Protein AF-A0ABD2XN35-F1 (afdb_monomer_lite)

pLDDT: mean 72.87, std 13.46, range [35.28, 94.44]

Secondary structure (DSSP, 8-state):
-HHHHHHHHHHHHHHHT-SSS-S-TT----HHHHHHHHHHHHHHHHHHHHHHHHHHHHTT-S---SS-HHHHHHHHHHHHHHHHHHHHHHHHHHHHHHHHHHHTSS-S-HHHHHHHHHHHHHHHHHHHHHHHHHHHHHHHHHHHHHHHHHHHHHHHHHHHHHHHHHHHHHHHHHHH-HHHHHHHHHHHHHHHHHHHHHHHHHHHHHHHHHHHHH-HHHHHHHHHHHTT--HHHHHHHHHHHHHHTT-

Radius of gyration: 36.96 Å; chains: 1; bounding box: 91×57×98 Å

Organism: NCBI:txid54128

Structure (mmCIF, N/CA/C/O backbone):
data_AF-A0ABD2XN35-F1
#
_entry.id   AF-A0ABD2XN35-F1
#
loop_
_atom_site.group_PDB
_atom_site.id
_atom_site.type_symbol
_atom_site.label_atom_id
_atom_site.label_alt_id
_atom_site.label_comp_id
_atom_site.label_asym_id
_atom_site.label_entity_id
_atom_site.label_seq_id
_atom_site.pdbx_PDB_ins_code
_atom_site.Cartn_x
_atom_site.Cartn_y
_atom_site.Cartn_z
_atom_site.occupancy
_atom_site.B_iso_or_equiv
_atom_site.auth_seq_id
_atom_site.auth_comp_id
_atom_site.auth_asym_id
_atom_site.auth_atom_id
_atom_site.pdbx_PDB_model_num
ATOM 1 N N . MET A 1 1 ? 52.994 37.579 22.832 1.00 50.88 1 MET A N 1
ATOM 2 C CA . MET A 1 1 ? 52.457 36.219 23.012 1.00 50.88 1 MET A CA 1
ATOM 3 C C . MET A 1 1 ? 51.085 36.104 22.361 1.00 50.88 1 MET A C 1
ATOM 5 O O . MET A 1 1 ? 50.987 35.367 21.397 1.00 50.88 1 MET A O 1
ATOM 9 N N . ASP A 1 2 ? 50.111 36.951 22.704 1.00 56.78 2 ASP A N 1
ATOM 10 C CA . ASP A 1 2 ? 48.733 36.882 22.159 1.00 56.78 2 ASP A CA 1
ATOM 11 C C . ASP A 1 2 ? 48.579 36.917 20.631 1.00 56.78 2 ASP A C 1
ATOM 13 O O . ASP A 1 2 ? 47.707 36.257 20.074 1.00 56.78 2 ASP A O 1
ATOM 17 N N . LYS A 1 3 ? 49.427 37.668 19.916 1.00 63.22 3 LYS A N 1
ATOM 18 C CA . LYS A 1 3 ? 49.373 37.710 18.442 1.00 63.22 3 LYS A CA 1
ATOM 19 C C . LYS A 1 3 ? 49.894 36.432 17.787 1.00 63.22 3 LYS A C 1
ATOM 21 O O . LYS A 1 3 ? 49.499 36.135 16.665 1.00 63.22 3 LYS A O 1
ATOM 26 N N . LEU A 1 4 ? 50.790 35.715 18.466 1.00 59.41 4 LEU A N 1
ATOM 27 C CA . LEU A 1 4 ? 51.358 34.466 17.970 1.00 59.41 4 LEU A CA 1
ATOM 28 C C . LEU A 1 4 ? 50.384 33.315 18.219 1.00 59.41 4 LEU A C 1
ATOM 30 O O . LEU A 1 4 ? 50.141 32.548 17.297 1.00 59.41 4 LEU A O 1
ATOM 34 N N . ASP A 1 5 ? 49.746 33.283 19.392 1.00 67.38 5 ASP A N 1
ATOM 35 C CA . ASP A 1 5 ? 48.680 32.320 19.682 1.00 67.38 5 ASP A CA 1
ATOM 36 C C . ASP A 1 5 ? 47.493 32.505 18.741 1.00 67.38 5 ASP A C 1
ATOM 38 O O . ASP A 1 5 ? 47.073 31.540 18.121 1.00 67.38 5 ASP A O 1
ATOM 42 N N . GLN A 1 6 ? 47.023 33.736 18.506 1.00 70.62 6 GLN A N 1
ATOM 43 C CA . GLN A 1 6 ? 45.946 33.970 17.532 1.00 70.62 6 GLN A CA 1
ATOM 44 C C . GLN A 1 6 ? 46.331 33.616 16.091 1.00 70.62 6 GLN A C 1
ATOM 46 O O . GLN A 1 6 ? 45.460 33.263 15.294 1.00 70.62 6 GLN A O 1
ATOM 51 N N . ALA A 1 7 ? 47.609 33.742 15.725 1.00 70.69 7 ALA A N 1
ATOM 52 C CA . ALA A 1 7 ? 48.091 33.316 14.415 1.00 70.69 7 ALA A CA 1
ATOM 53 C C . ALA A 1 7 ? 48.153 31.785 14.321 1.00 70.69 7 ALA A C 1
ATOM 55 O O . ALA A 1 7 ? 47.768 31.239 13.291 1.00 70.69 7 ALA A O 1
ATOM 56 N N . LEU A 1 8 ? 48.549 31.108 15.403 1.00 68.06 8 LEU A N 1
ATOM 57 C CA . LEU A 1 8 ? 48.506 29.653 15.538 1.00 68.06 8 LEU A CA 1
ATOM 58 C C . LEU A 1 8 ? 47.070 29.130 15.468 1.00 68.06 8 LEU A C 1
ATOM 60 O O . LEU A 1 8 ? 46.815 28.255 14.654 1.00 68.06 8 LEU A O 1
ATOM 64 N N . THR A 1 9 ? 46.110 29.730 16.179 1.00 71.94 9 THR A N 1
ATOM 65 C CA . THR A 1 9 ? 44.700 29.293 16.127 1.00 71.94 9 THR A CA 1
ATOM 66 C C . THR A 1 9 ? 44.083 29.507 14.743 1.00 71.94 9 THR A C 1
ATOM 68 O O . THR A 1 9 ? 43.280 28.702 14.281 1.00 71.94 9 THR A O 1
ATOM 71 N N . LYS A 1 10 ? 44.454 30.590 14.045 1.00 72.19 10 LYS A N 1
ATOM 72 C CA . LYS A 1 10 ? 43.987 30.851 12.671 1.00 72.19 10 LYS A CA 1
ATOM 73 C C . LYS A 1 10 ? 44.634 29.922 11.649 1.00 72.19 10 LYS A C 1
ATOM 75 O O . LYS A 1 10 ? 43.978 29.564 10.676 1.00 72.19 10 LYS A O 1
ATOM 80 N N . LEU A 1 11 ? 45.894 29.547 11.860 1.00 64.00 11 LEU A N 1
ATOM 81 C CA . LEU A 1 11 ? 46.603 28.585 11.023 1.00 64.00 11 LEU A CA 1
ATOM 82 C C . LEU A 1 11 ? 46.058 27.169 11.237 1.00 64.00 11 LEU A C 1
ATOM 84 O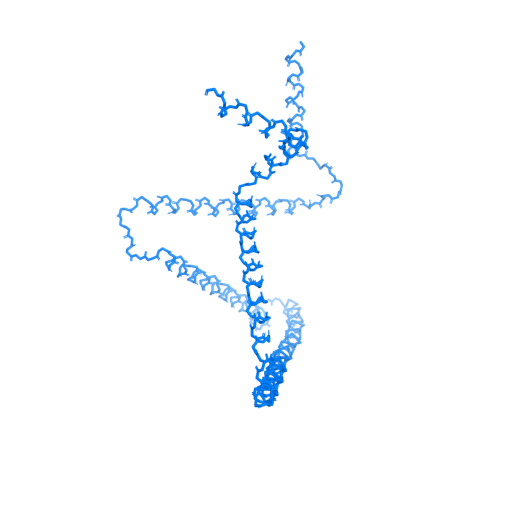 O . LEU A 1 11 ? 45.814 26.470 10.265 1.00 64.00 11 LEU A O 1
ATOM 88 N N . GLU A 1 12 ? 45.799 26.785 12.484 1.00 67.25 12 GLU A N 1
ATOM 89 C CA . GLU A 1 12 ? 45.200 25.503 12.867 1.00 67.25 12 GLU A CA 1
ATOM 90 C C . GLU A 1 12 ? 43.781 25.369 12.295 1.00 67.25 12 GLU A C 1
ATOM 92 O O . GLU A 1 12 ? 43.477 24.390 11.621 1.00 67.25 12 GLU A O 1
ATOM 97 N N . TYR A 1 13 ? 42.963 26.425 12.393 1.00 71.44 13 TYR A N 1
ATOM 98 C CA . TYR A 1 13 ? 41.649 26.484 11.745 1.00 71.44 13 TYR A CA 1
ATOM 99 C C . TYR A 1 13 ? 41.729 26.387 10.212 1.00 71.44 13 TYR A C 1
ATOM 101 O O . TYR A 1 13 ? 40.917 25.703 9.586 1.00 71.44 13 TYR A O 1
ATOM 109 N N . ALA A 1 14 ? 42.706 27.066 9.599 1.00 62.41 14 ALA A N 1
ATOM 110 C CA . ALA A 1 14 ? 42.911 27.044 8.154 1.00 62.41 14 ALA A CA 1
ATOM 111 C C . ALA A 1 14 ? 43.441 25.696 7.649 1.00 62.41 14 ALA A C 1
ATOM 113 O O . ALA A 1 14 ? 43.141 25.348 6.513 1.00 62.41 14 ALA A O 1
ATOM 114 N N . ILE A 1 15 ? 44.190 24.951 8.469 1.00 58.97 15 ILE A N 1
ATOM 115 C CA . ILE A 1 15 ? 44.661 23.590 8.176 1.00 58.97 15 ILE A CA 1
ATOM 116 C C . ILE A 1 15 ? 43.507 22.584 8.312 1.00 58.97 15 ILE A C 1
ATOM 118 O O . ILE A 1 15 ? 43.316 21.784 7.400 1.00 58.97 15 ILE A O 1
ATOM 122 N N . ASP A 1 16 ? 42.689 22.677 9.368 1.00 54.84 16 ASP A N 1
ATOM 123 C CA . ASP A 1 16 ? 41.534 21.785 9.593 1.00 54.84 16 ASP A CA 1
ATOM 124 C C . ASP A 1 16 ? 40.444 21.909 8.516 1.00 54.84 16 ASP A C 1
ATOM 126 O O . ASP A 1 16 ? 39.720 20.953 8.236 1.00 54.84 16 ASP A O 1
ATOM 130 N N . HIS A 1 17 ? 40.323 23.084 7.893 1.00 55.28 17 HIS A N 1
ATOM 131 C CA . HIS A 1 17 ? 39.309 23.366 6.872 1.00 55.28 17 HIS A CA 1
ATOM 132 C C . HIS A 1 17 ? 39.900 23.500 5.460 1.00 55.28 17 HIS A C 1
ATOM 134 O O . HIS A 1 17 ? 39.183 23.891 4.534 1.00 55.28 17 HIS A O 1
ATOM 140 N N . PHE A 1 18 ? 41.187 23.181 5.265 1.00 52.38 18 PHE A N 1
ATOM 141 C CA . PHE A 1 18 ? 41.787 23.171 3.932 1.00 52.38 18 PHE A CA 1
ATOM 142 C C . PHE A 1 18 ? 41.315 21.927 3.164 1.00 52.38 18 PHE A C 1
ATOM 144 O O . PHE A 1 18 ? 41.599 20.803 3.580 1.00 52.38 18 PHE A O 1
ATOM 151 N N . PRO A 1 19 ? 40.622 22.064 2.021 1.00 54.00 19 PRO A N 1
ATOM 152 C CA . PRO A 1 19 ? 40.010 20.926 1.357 1.00 54.00 19 PRO A CA 1
ATOM 153 C C . PRO A 1 19 ? 41.003 20.270 0.395 1.00 54.00 19 PRO A C 1
ATOM 155 O O . PRO A 1 19 ? 40.757 20.254 -0.802 1.00 54.00 19 PRO A O 1
ATOM 158 N N . LEU A 1 20 ? 42.130 19.746 0.884 1.00 44.75 20 LEU A N 1
ATOM 159 C CA . LEU A 1 20 ? 43.013 18.869 0.101 1.00 44.75 20 LEU A CA 1
ATOM 160 C C . LEU A 1 20 ? 43.801 17.927 1.029 1.00 44.75 20 LEU A C 1
ATOM 162 O O . LEU A 1 20 ? 44.945 18.198 1.381 1.00 44.75 20 LEU A O 1
ATOM 166 N N . GLY A 1 21 ? 43.200 16.791 1.393 1.00 40.66 21 GLY A N 1
ATOM 167 C CA . GLY A 1 21 ? 43.906 15.674 2.034 1.00 40.66 21 GLY A CA 1
ATOM 168 C C . GLY A 1 21 ? 43.008 14.842 2.946 1.00 40.66 21 GLY A C 1
ATOM 169 O O . GLY A 1 21 ? 42.433 15.359 3.891 1.00 40.66 21 GLY A O 1
ATOM 170 N N . ALA A 1 22 ? 42.860 13.553 2.644 1.00 41.00 22 ALA A N 1
ATOM 171 C CA . ALA A 1 22 ? 41.954 12.620 3.311 1.00 41.00 22 ALA A CA 1
ATOM 172 C C . ALA A 1 22 ? 42.145 12.540 4.841 1.00 41.00 22 ALA A C 1
ATOM 174 O O . ALA A 1 22 ? 43.244 12.264 5.314 1.00 41.00 22 ALA A O 1
ATOM 175 N N . SER A 1 23 ? 41.056 12.675 5.604 1.00 44.50 23 SER A N 1
ATOM 176 C CA . SER A 1 23 ? 41.031 12.496 7.066 1.00 44.50 23 SER A CA 1
ATOM 177 C C . SER A 1 23 ? 40.656 11.076 7.526 1.00 44.50 23 SER A C 1
ATOM 179 O O . SER A 1 23 ? 40.632 10.812 8.723 1.00 44.50 23 SER A O 1
ATOM 181 N N . SER A 1 24 ? 40.402 10.128 6.613 1.00 45.53 24 SER A N 1
ATOM 182 C CA . SER A 1 24 ? 40.255 8.705 6.957 1.00 45.53 24 SER A CA 1
ATOM 183 C C . SER A 1 24 ? 40.446 7.793 5.731 1.00 45.53 24 SER A C 1
ATOM 185 O O . SER A 1 24 ? 39.919 8.111 4.660 1.00 45.53 24 SER A O 1
ATOM 187 N N . PRO A 1 25 ? 41.152 6.650 5.857 1.00 47.94 25 PRO A N 1
ATOM 188 C CA . PRO A 1 25 ? 41.327 5.669 4.779 1.00 47.94 25 PRO A CA 1
ATOM 189 C C . PRO A 1 25 ? 40.025 4.979 4.326 1.00 47.94 25 PRO A C 1
ATOM 191 O O . PRO A 1 25 ? 40.025 4.315 3.293 1.00 47.94 25 PRO A O 1
ATOM 194 N N . GLU A 1 26 ? 38.910 5.158 5.041 1.00 48.34 26 GLU A N 1
ATOM 195 C CA . GLU A 1 26 ? 37.612 4.538 4.720 1.00 48.34 26 GLU A CA 1
ATOM 196 C C . GLU A 1 26 ? 36.741 5.376 3.760 1.00 48.34 26 GLU A C 1
ATOM 198 O O . GLU A 1 26 ? 35.734 4.885 3.257 1.00 48.34 26 GLU A O 1
ATOM 203 N N . ASN A 1 27 ? 37.139 6.617 3.446 1.00 46.72 27 ASN A N 1
ATOM 204 C CA . ASN A 1 27 ? 36.379 7.556 2.603 1.00 46.72 27 ASN A CA 1
ATOM 205 C C . ASN A 1 27 ? 36.998 7.787 1.211 1.00 46.72 27 ASN A C 1
ATOM 207 O O . ASN A 1 27 ? 36.865 8.868 0.632 1.00 46.72 27 ASN A O 1
ATOM 211 N N . TYR A 1 28 ? 37.676 6.788 0.642 1.00 49.69 28 TYR A N 1
ATOM 212 C CA . TYR A 1 28 ? 38.228 6.885 -0.713 1.00 49.69 28 TYR A CA 1
ATOM 213 C C . TYR A 1 28 ? 37.121 6.771 -1.778 1.00 49.69 28 TYR A C 1
ATOM 215 O O . TYR A 1 28 ? 36.988 5.761 -2.463 1.00 49.69 28 TYR A O 1
ATOM 223 N N . LYS A 1 29 ? 36.320 7.831 -1.940 1.00 57.81 29 LYS A N 1
ATOM 224 C CA . LYS A 1 29 ? 35.595 8.055 -3.197 1.00 57.81 29 LYS A CA 1
ATOM 225 C C . LYS A 1 29 ? 36.611 8.393 -4.277 1.00 57.81 29 LYS A C 1
ATOM 227 O O . LYS A 1 29 ? 37.519 9.199 -4.033 1.00 57.81 29 LYS A O 1
ATOM 232 N N . SER A 1 30 ? 36.475 7.790 -5.454 1.00 60.66 30 SER A N 1
ATOM 233 C CA . SER A 1 30 ? 37.379 8.075 -6.571 1.00 60.66 30 SER A CA 1
ATOM 234 C C . SER A 1 30 ? 37.313 9.564 -6.946 1.00 60.66 30 SER A C 1
ATOM 236 O O . SER A 1 30 ? 36.317 10.244 -6.695 1.00 60.66 30 SER A O 1
ATOM 238 N N . TYR A 1 31 ? 38.373 10.100 -7.555 1.00 56.28 31 TYR A N 1
ATOM 239 C CA . TYR A 1 31 ? 38.399 11.503 -7.992 1.00 56.28 31 TYR A CA 1
ATOM 240 C C . TYR A 1 31 ? 37.214 11.845 -8.920 1.00 56.28 31 TYR A C 1
ATOM 242 O O . TYR A 1 31 ? 36.660 12.942 -8.869 1.00 56.28 31 TYR A O 1
ATOM 250 N N . GLU A 1 32 ? 36.763 10.873 -9.715 1.00 59.09 32 GLU A N 1
ATOM 251 C CA . GLU A 1 32 ? 35.595 10.994 -10.589 1.00 59.09 32 GLU A CA 1
ATOM 252 C C . GLU A 1 32 ? 34.278 11.083 -9.802 1.00 59.09 32 GLU A C 1
ATOM 254 O O . GLU A 1 32 ? 33.415 11.891 -10.149 1.00 59.09 32 GLU A O 1
ATOM 259 N N . GLU A 1 33 ? 34.138 10.323 -8.713 1.00 60.84 33 GLU A N 1
ATOM 260 C CA . GLU A 1 33 ? 32.969 10.370 -7.821 1.00 60.84 33 GLU A CA 1
ATOM 261 C C . GLU A 1 33 ? 32.894 11.686 -7.043 1.00 60.84 33 GLU A C 1
ATOM 263 O O . GLU A 1 33 ? 31.816 12.264 -6.911 1.00 60.84 33 GLU A O 1
ATOM 268 N N . GLN A 1 34 ? 34.033 12.218 -6.596 1.00 60.16 34 GLN A N 1
ATOM 269 C CA . GLN A 1 34 ? 34.084 13.525 -5.931 1.00 60.16 34 GLN A CA 1
ATOM 270 C C . GLN A 1 34 ?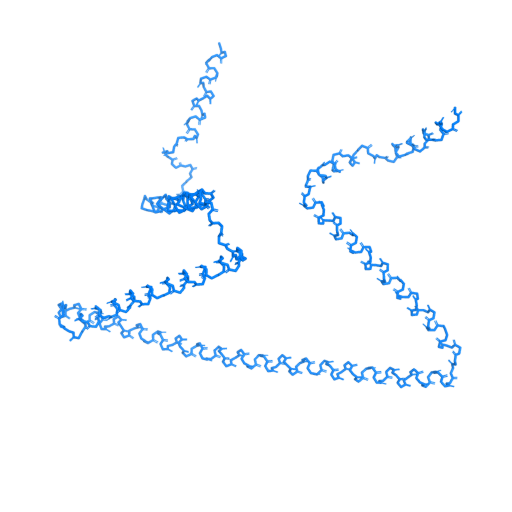 33.686 14.656 -6.892 1.00 60.16 34 GLN A C 1
ATOM 272 O O . GLN A 1 34 ? 32.901 15.537 -6.537 1.00 60.16 34 GLN A O 1
ATOM 277 N N . ILE A 1 35 ? 34.158 14.605 -8.143 1.00 64.62 35 ILE A N 1
ATOM 278 C CA . ILE A 1 35 ? 33.735 15.542 -9.193 1.00 64.62 35 ILE A CA 1
ATOM 279 C C . ILE A 1 35 ? 32.240 15.393 -9.497 1.00 64.62 35 ILE A C 1
ATOM 281 O O . ILE A 1 35 ? 31.559 16.397 -9.723 1.00 64.62 35 ILE A O 1
ATOM 285 N N . ALA A 1 36 ? 31.713 14.168 -9.521 1.00 66.88 36 ALA A N 1
ATOM 286 C CA . ALA A 1 36 ? 30.293 13.919 -9.750 1.00 66.88 36 ALA A CA 1
ATOM 287 C C . ALA A 1 36 ? 29.421 14.488 -8.619 1.00 66.88 36 ALA A C 1
ATOM 289 O O . ALA A 1 36 ? 28.415 15.142 -8.907 1.00 66.88 36 ALA A O 1
ATOM 290 N N . ASP A 1 37 ? 29.835 14.323 -7.362 1.00 65.06 37 ASP A N 1
ATOM 291 C CA . ASP A 1 37 ? 29.140 14.861 -6.189 1.00 65.06 37 ASP A CA 1
ATOM 292 C C . ASP A 1 37 ? 29.126 16.395 -6.195 1.00 65.06 37 ASP A C 1
ATOM 294 O O . ASP A 1 37 ? 28.066 17.003 -6.022 1.00 65.06 37 ASP A O 1
ATOM 298 N N . VAL A 1 38 ? 30.264 17.031 -6.495 1.00 70.12 38 VAL A N 1
ATOM 299 C CA . VAL A 1 38 ? 30.354 18.497 -6.618 1.00 70.12 38 VAL A CA 1
ATOM 300 C C . VAL A 1 38 ? 29.524 19.009 -7.798 1.00 70.12 38 VAL A C 1
ATOM 302 O O . VAL A 1 38 ? 28.826 20.013 -7.686 1.00 70.12 38 VAL A O 1
ATOM 305 N N . ARG A 1 39 ? 29.529 18.317 -8.942 1.00 66.62 39 ARG A N 1
ATOM 306 C CA . ARG A 1 39 ? 28.667 18.688 -10.079 1.00 66.62 39 ARG A CA 1
ATOM 307 C C . ARG A 1 39 ? 27.187 18.539 -9.745 1.00 66.62 39 ARG A C 1
ATOM 309 O O . ARG A 1 39 ? 26.381 19.343 -10.211 1.00 66.62 39 ARG A O 1
ATOM 316 N N . ASN A 1 40 ? 26.817 17.529 -8.964 1.00 65.00 40 ASN A N 1
ATOM 317 C CA . ASN A 1 40 ? 25.441 17.341 -8.524 1.00 65.00 40 ASN A CA 1
ATOM 318 C C . ASN A 1 40 ? 25.021 18.424 -7.528 1.00 65.00 40 ASN A C 1
ATOM 320 O O . ASN A 1 40 ? 23.957 19.008 -7.718 1.00 65.00 40 ASN A O 1
ATOM 324 N N . SER A 1 41 ? 25.848 18.765 -6.536 1.00 64.38 41 SER A N 1
ATOM 325 C CA . SER A 1 41 ? 25.547 19.868 -5.612 1.00 64.38 41 SER A CA 1
ATOM 326 C C . SER A 1 41 ? 25.416 21.207 -6.348 1.00 64.38 41 SER A C 1
ATOM 328 O O . SER A 1 41 ? 24.473 21.958 -6.092 1.00 64.38 41 SER A O 1
ATOM 330 N N . LEU A 1 42 ? 26.265 21.457 -7.350 1.00 73.69 42 LEU A N 1
ATOM 331 C CA . LEU A 1 42 ? 26.185 22.648 -8.196 1.00 73.69 42 LEU A CA 1
ATOM 332 C C . LEU A 1 42 ? 24.884 22.704 -9.017 1.00 73.69 42 LEU A C 1
ATOM 334 O O . LEU A 1 42 ? 24.298 23.774 -9.159 1.00 73.69 42 LEU A O 1
ATOM 338 N N . LYS A 1 43 ? 24.389 21.564 -9.523 1.00 69.56 43 LYS A N 1
ATOM 339 C CA . LYS A 1 43 ? 23.088 21.500 -10.219 1.00 69.56 43 LYS A CA 1
ATOM 340 C C . LYS A 1 43 ? 21.936 21.926 -9.311 1.00 69.56 43 LYS A C 1
ATOM 342 O O . LYS A 1 43 ? 21.074 22.677 -9.761 1.00 69.56 43 LYS A O 1
ATOM 347 N N . TRP A 1 44 ? 21.924 21.476 -8.055 1.00 57.94 44 TRP A N 1
ATOM 348 C CA . TRP A 1 44 ? 20.890 21.852 -7.084 1.00 57.94 44 TRP A CA 1
ATOM 349 C C . TRP A 1 44 ? 20.928 23.346 -6.755 1.00 57.94 44 TRP A C 1
ATOM 351 O O . TRP A 1 44 ? 19.881 23.989 -6.687 1.00 57.94 44 TRP A O 1
ATOM 361 N N . ILE A 1 45 ? 22.130 23.907 -6.599 1.00 68.19 45 ILE A N 1
ATOM 362 C CA . ILE A 1 45 ? 22.326 25.338 -6.339 1.00 68.19 45 ILE A CA 1
ATOM 363 C C . ILE A 1 45 ? 21.872 26.174 -7.541 1.00 68.19 45 ILE A C 1
ATOM 365 O O . ILE A 1 45 ? 21.085 27.099 -7.360 1.00 68.19 45 ILE A O 1
ATOM 369 N N . ASN A 1 46 ? 22.275 25.805 -8.761 1.00 67.19 46 ASN A N 1
ATOM 370 C CA . ASN A 1 46 ? 21.850 26.496 -9.982 1.00 67.19 46 ASN A CA 1
ATOM 371 C C . ASN A 1 46 ? 20.332 26.420 -10.190 1.00 67.19 46 ASN A C 1
ATOM 373 O O . ASN A 1 46 ? 19.710 27.410 -10.563 1.00 67.19 46 ASN A O 1
ATOM 377 N N . ALA A 1 47 ? 19.710 25.265 -9.932 1.00 61.06 47 ALA A N 1
ATOM 378 C CA . ALA A 1 47 ? 18.256 25.136 -10.011 1.00 61.06 47 ALA A CA 1
ATOM 379 C C . ALA A 1 47 ? 17.562 26.072 -9.009 1.00 61.06 47 ALA A C 1
ATOM 381 O O . ALA A 1 47 ? 16.626 26.780 -9.372 1.00 61.06 47 ALA A O 1
ATOM 382 N N . ARG A 1 48 ? 18.064 26.135 -7.769 1.00 66.25 48 ARG A N 1
ATOM 383 C CA . ARG A 1 48 ? 17.538 27.032 -6.734 1.00 66.25 48 ARG A CA 1
ATOM 384 C C . ARG A 1 48 ? 17.728 28.508 -7.089 1.00 66.25 48 ARG A C 1
ATOM 386 O O . ARG A 1 48 ? 16.816 29.293 -6.853 1.00 66.25 48 ARG A O 1
ATOM 393 N N . GLU A 1 49 ? 18.866 28.884 -7.665 1.00 74.31 49 GLU A N 1
ATOM 394 C CA . GLU A 1 49 ? 19.122 30.240 -8.170 1.00 74.31 49 GLU A CA 1
ATOM 395 C C . GLU A 1 49 ? 18.108 30.636 -9.252 1.00 74.31 49 GLU A C 1
ATOM 397 O O . GLU A 1 49 ? 17.521 31.716 -9.176 1.00 74.31 49 GLU A O 1
ATOM 402 N N . ILE A 1 50 ? 17.861 29.752 -10.223 1.00 67.19 50 ILE A N 1
ATOM 403 C CA . ILE A 1 50 ? 16.885 29.981 -11.298 1.00 67.19 50 ILE A CA 1
ATOM 404 C C . ILE A 1 50 ? 15.474 30.150 -10.723 1.00 67.19 50 ILE A C 1
ATOM 406 O O . ILE A 1 50 ? 14.785 31.101 -11.085 1.00 67.19 50 ILE A O 1
ATOM 410 N N . THR A 1 51 ? 15.057 29.284 -9.795 1.00 60.97 51 THR A N 1
ATOM 411 C CA . THR A 1 51 ? 13.747 29.392 -9.134 1.00 60.97 51 THR A CA 1
ATOM 412 C C . THR A 1 51 ? 13.611 30.693 -8.345 1.00 60.97 51 THR A C 1
ATOM 414 O O . THR A 1 51 ? 12.565 31.332 -8.396 1.00 60.97 51 THR A O 1
ATOM 417 N N . LEU A 1 52 ? 14.659 31.108 -7.628 1.00 62.72 52 LEU A N 1
ATOM 418 C CA . LEU A 1 52 ? 14.646 32.352 -6.856 1.00 62.72 52 LEU A CA 1
ATOM 419 C C . LEU A 1 52 ? 14.584 33.585 -7.760 1.00 62.72 52 LEU A C 1
ATOM 421 O O . LEU A 1 52 ? 13.840 34.509 -7.445 1.00 62.72 52 LEU A O 1
ATOM 425 N N . ARG A 1 53 ? 15.302 33.593 -8.891 1.00 69.75 53 ARG A N 1
ATOM 426 C CA . ARG A 1 53 ? 15.152 34.654 -9.901 1.00 69.75 53 ARG A CA 1
ATOM 427 C C . ARG A 1 53 ? 13.741 34.692 -10.465 1.00 69.75 53 ARG A C 1
ATOM 429 O O . ARG A 1 53 ? 13.141 35.753 -10.452 1.00 69.75 53 ARG A O 1
ATOM 436 N N . ALA A 1 54 ? 13.182 33.546 -10.847 1.00 60.53 54 ALA A N 1
ATOM 437 C CA . ALA A 1 54 ? 11.814 33.476 -11.352 1.00 60.53 54 ALA A CA 1
ATOM 438 C C . ALA A 1 54 ? 10.779 33.999 -10.335 1.00 60.53 54 ALA A C 1
ATOM 440 O O . ALA A 1 54 ? 9.844 34.682 -10.729 1.00 60.53 54 ALA A O 1
ATOM 441 N N . LEU A 1 55 ? 10.975 33.735 -9.037 1.00 63.66 55 LEU A N 1
ATOM 442 C CA . LEU A 1 55 ? 10.154 34.270 -7.939 1.00 63.66 55 LEU A CA 1
ATOM 443 C C . LEU A 1 55 ? 10.290 35.789 -7.765 1.00 63.66 55 LEU A C 1
ATOM 445 O O . LEU A 1 55 ? 9.318 36.479 -7.464 1.00 63.66 55 LEU A O 1
ATOM 449 N N . ILE A 1 56 ? 11.505 36.318 -7.910 1.00 70.06 56 ILE A N 1
ATOM 450 C CA . ILE A 1 56 ? 11.761 37.762 -7.849 1.00 70.06 56 ILE A CA 1
ATOM 451 C C . ILE A 1 56 ? 11.134 38.452 -9.069 1.00 70.06 56 ILE A C 1
ATOM 453 O O . ILE A 1 56 ? 10.463 39.473 -8.919 1.00 70.06 56 ILE A O 1
ATOM 457 N N . ASP A 1 57 ? 11.284 37.858 -10.251 1.00 66.25 57 ASP A N 1
ATOM 458 C CA . ASP A 1 57 ? 10.746 38.366 -11.513 1.00 66.25 57 ASP A CA 1
ATOM 459 C C . ASP A 1 57 ? 9.204 38.288 -11.545 1.00 66.25 57 ASP A C 1
ATOM 461 O O . ASP A 1 57 ? 8.550 39.223 -12.013 1.00 66.25 57 ASP A O 1
ATOM 465 N N . SER A 1 58 ? 8.598 37.240 -10.967 1.00 58.16 58 SER A N 1
ATOM 466 C CA . SER A 1 58 ? 7.136 37.116 -10.832 1.00 58.16 58 SER A CA 1
ATOM 467 C C . SER A 1 58 ? 6.540 38.104 -9.829 1.00 58.16 58 SER A C 1
ATOM 469 O O . SER A 1 58 ? 5.406 38.529 -9.991 1.00 58.16 58 SER A O 1
ATOM 471 N N . ASN A 1 59 ? 7.298 38.494 -8.800 1.00 56.38 59 ASN A N 1
ATOM 472 C CA . ASN A 1 59 ? 6.888 39.537 -7.852 1.00 56.38 59 ASN A CA 1
ATOM 473 C C . ASN A 1 59 ? 7.114 40.962 -8.392 1.00 56.38 59 ASN A C 1
ATOM 475 O O . ASN A 1 59 ? 6.716 41.926 -7.743 1.00 56.38 59 ASN A O 1
ATOM 479 N N . SER A 1 60 ? 7.774 41.100 -9.548 1.00 55.66 60 SER A N 1
ATOM 480 C CA . SER A 1 60 ? 8.081 42.382 -10.199 1.00 55.66 60 SER A CA 1
ATOM 481 C C . SER A 1 60 ? 7.114 42.730 -11.339 1.00 55.66 60 SER A C 1
ATOM 483 O O . SER A 1 60 ? 7.239 43.794 -11.942 1.00 55.66 60 SER A O 1
ATOM 485 N N . THR A 1 61 ? 6.160 41.851 -11.654 1.00 53.19 61 THR A N 1
ATOM 486 C CA . THR A 1 61 ? 5.117 42.085 -12.661 1.00 53.19 61 THR A CA 1
ATOM 487 C C . THR A 1 61 ? 3.801 42.415 -11.951 1.00 53.19 61 THR A C 1
ATOM 489 O O . THR A 1 61 ? 3.269 41.598 -11.211 1.00 53.19 61 THR A O 1
ATOM 492 N N . GLU A 1 62 ? 3.300 43.642 -12.138 1.00 54.34 62 GLU A N 1
ATOM 493 C CA . GLU A 1 62 ? 2.087 44.179 -11.486 1.00 54.34 62 GLU A CA 1
ATOM 494 C C . GLU A 1 62 ? 0.776 43.488 -11.918 1.00 54.34 62 GLU A C 1
ATOM 496 O O . GLU A 1 62 ? -0.264 43.714 -11.303 1.00 54.34 62 GLU A O 1
ATOM 501 N N . ASP A 1 63 ? 0.815 42.601 -12.915 1.00 56.25 63 ASP A N 1
ATOM 502 C CA . ASP A 1 63 ? -0.342 41.815 -13.348 1.00 56.25 63 ASP A CA 1
ATOM 503 C C . ASP A 1 63 ? -0.375 40.460 -12.626 1.00 56.25 63 ASP A C 1
ATOM 505 O O . ASP A 1 63 ? 0.110 39.441 -13.124 1.00 56.25 63 ASP A O 1
ATOM 509 N N . LEU A 1 64 ? -0.961 40.450 -11.426 1.00 53.31 64 LEU A N 1
ATOM 510 C CA . LEU A 1 64 ? -1.314 39.223 -10.708 1.00 53.31 64 LEU A CA 1
ATOM 511 C C . LEU A 1 64 ? -2.317 38.406 -11.546 1.00 53.31 64 LEU A C 1
ATOM 513 O O . LEU A 1 64 ? -3.413 38.900 -11.822 1.00 53.31 64 LEU A O 1
ATOM 517 N N . PRO A 1 65 ? -2.010 37.151 -11.922 1.00 54.62 65 PRO A N 1
ATOM 518 C CA . PRO A 1 65 ? -3.006 36.265 -12.507 1.00 54.62 65 PRO A CA 1
ATOM 519 C C . PRO A 1 65 ? -4.103 35.993 -11.469 1.00 54.62 65 PRO A C 1
ATOM 521 O O . PRO A 1 65 ? -3.812 35.539 -10.362 1.00 54.62 65 PRO A O 1
ATOM 524 N N . GLU A 1 66 ? -5.367 36.248 -11.810 1.00 59.56 66 GLU A N 1
ATOM 525 C CA . GLU A 1 66 ? -6.508 35.818 -10.997 1.00 59.56 66 GLU A CA 1
ATOM 526 C C . GLU A 1 66 ? -6.575 34.279 -10.985 1.00 59.56 66 GLU A C 1
ATOM 528 O O . GLU A 1 66 ? -7.049 33.655 -11.933 1.00 59.56 66 GLU A O 1
ATOM 533 N N . GLY A 1 67 ? -6.078 33.647 -9.919 1.00 59.97 67 GLY A N 1
ATOM 534 C CA . GLY A 1 67 ? -6.163 32.197 -9.736 1.00 59.97 67 GLY A CA 1
ATOM 535 C C . GLY A 1 67 ? -5.525 31.706 -8.435 1.00 59.97 67 GLY A C 1
ATOM 536 O O . GLY A 1 67 ? -4.611 32.332 -7.903 1.00 59.97 67 GLY A O 1
ATOM 537 N N . ASP A 1 68 ? -6.018 30.579 -7.910 1.00 70.25 68 ASP A N 1
ATOM 538 C CA . ASP A 1 68 ? -5.443 29.918 -6.733 1.00 70.25 68 ASP A CA 1
ATOM 539 C C . ASP A 1 68 ? -4.017 29.443 -7.050 1.00 70.25 68 ASP A C 1
ATOM 541 O O . ASP A 1 68 ? -3.799 28.574 -7.898 1.00 70.25 68 ASP A O 1
ATOM 545 N N . LEU A 1 69 ? -3.039 30.025 -6.354 1.00 67.69 69 LEU A N 1
ATOM 546 C CA . LEU A 1 69 ? -1.618 29.718 -6.499 1.00 67.69 69 LEU A CA 1
ATOM 547 C C . LEU A 1 69 ? -1.333 28.216 -6.338 1.00 67.69 69 LEU A C 1
ATOM 549 O O . LEU A 1 69 ? -0.455 27.686 -7.018 1.00 67.69 69 LEU A O 1
ATOM 553 N N . ASN A 1 70 ? -2.076 27.525 -5.465 1.00 66.81 70 ASN A N 1
ATOM 554 C CA . ASN A 1 70 ? -1.892 26.090 -5.249 1.00 66.81 70 ASN A CA 1
ATOM 555 C C . ASN A 1 70 ? -2.342 25.287 -6.472 1.00 66.81 70 ASN A C 1
ATOM 557 O O . ASN A 1 70 ? -1.634 24.384 -6.905 1.00 66.81 70 ASN A O 1
ATOM 561 N N . GLN A 1 71 ? -3.461 25.674 -7.088 1.00 71.56 71 GLN A N 1
ATOM 562 C CA . GLN A 1 71 ? -3.947 25.042 -8.311 1.00 71.56 71 GLN A CA 1
ATOM 563 C C . GLN A 1 71 ? -2.987 25.285 -9.484 1.00 71.56 71 GLN A C 1
ATOM 565 O O . GLN A 1 71 ? -2.664 24.358 -10.225 1.00 71.56 71 GLN A O 1
ATOM 570 N N . ALA A 1 72 ? -2.468 26.507 -9.627 1.00 70.06 72 ALA A N 1
ATOM 571 C CA . ALA A 1 72 ? -1.481 26.826 -10.659 1.00 70.06 72 ALA A CA 1
ATOM 572 C C . ALA A 1 72 ? -0.160 26.053 -10.464 1.00 70.06 72 ALA A C 1
ATOM 574 O O . ALA A 1 72 ? 0.463 25.626 -11.440 1.00 70.06 72 ALA A O 1
ATOM 575 N N . LEU A 1 73 ? 0.260 25.844 -9.212 1.00 72.25 73 LEU A N 1
ATOM 576 C CA . LEU A 1 73 ? 1.441 25.049 -8.874 1.00 72.25 73 LEU A CA 1
ATOM 577 C C . LEU A 1 73 ? 1.234 23.559 -9.183 1.00 72.25 73 LEU A C 1
ATOM 579 O O . LEU A 1 73 ? 2.136 22.923 -9.734 1.00 72.25 73 LEU A O 1
ATOM 583 N N . ASP A 1 74 ? 0.057 23.018 -8.876 1.00 68.88 74 ASP A N 1
ATOM 584 C CA . ASP A 1 74 ? -0.303 21.634 -9.192 1.00 68.88 74 ASP A CA 1
ATOM 585 C C . ASP A 1 74 ? -0.366 21.408 -10.711 1.00 68.88 74 ASP A C 1
ATOM 587 O O . ASP A 1 74 ? 0.248 20.464 -11.216 1.00 68.88 74 ASP A O 1
ATOM 591 N N . GLU A 1 75 ? -0.986 22.322 -11.465 1.00 72.56 75 GLU A N 1
ATOM 592 C CA . GLU A 1 75 ? -1.023 22.276 -12.934 1.00 72.56 75 GLU A CA 1
ATOM 593 C C . GLU A 1 75 ? 0.379 22.397 -13.557 1.00 72.56 75 GLU A C 1
ATOM 595 O O . GLU A 1 75 ? 0.697 21.715 -14.539 1.00 72.56 75 GLU A O 1
ATOM 600 N N . LEU A 1 76 ? 1.253 23.238 -12.994 1.00 74.19 76 LEU A N 1
ATOM 601 C CA . LEU A 1 76 ? 2.641 23.355 -13.440 1.00 74.19 76 LEU A CA 1
ATOM 602 C C . LEU A 1 76 ? 3.428 22.069 -13.165 1.00 74.19 76 LEU A C 1
ATOM 604 O O . LEU A 1 76 ? 4.175 21.615 -14.038 1.00 74.19 76 LEU A O 1
ATOM 608 N N . ASN A 1 77 ? 3.266 21.471 -11.985 1.00 71.62 77 ASN A N 1
ATOM 609 C CA . ASN A 1 77 ? 3.911 20.209 -11.626 1.00 71.62 77 ASN A CA 1
ATOM 610 C C . ASN A 1 77 ? 3.427 19.058 -12.511 1.00 71.62 77 ASN A C 1
ATOM 612 O O . ASN A 1 77 ? 4.247 18.259 -12.978 1.00 71.62 77 ASN A O 1
ATOM 616 N N . GLU A 1 78 ? 2.129 18.999 -12.800 1.00 75.81 78 GLU A N 1
ATOM 617 C CA . GLU A 1 78 ? 1.547 18.022 -13.715 1.00 75.81 78 GLU A CA 1
ATOM 618 C C . GLU A 1 78 ? 2.113 18.197 -15.132 1.00 75.81 78 GLU A C 1
ATOM 620 O O . GLU A 1 78 ? 2.643 17.248 -15.717 1.00 75.81 78 GLU A O 1
ATOM 625 N N . ARG A 1 79 ? 2.099 19.422 -15.675 1.00 71.12 79 ARG A N 1
ATOM 626 C CA . ARG A 1 79 ? 2.653 19.718 -17.009 1.00 71.12 79 ARG A CA 1
ATOM 627 C C . ARG A 1 79 ? 4.149 19.442 -17.092 1.00 71.12 79 ARG A C 1
ATOM 629 O O . ARG A 1 79 ? 4.606 18.894 -18.094 1.00 71.12 79 ARG A O 1
ATOM 636 N N . THR A 1 80 ? 4.908 19.784 -16.055 1.00 71.94 80 THR A N 1
ATOM 637 C CA . THR A 1 80 ? 6.356 19.537 -15.989 1.00 71.94 80 THR A CA 1
ATOM 638 C C . THR A 1 80 ? 6.651 18.042 -15.938 1.00 71.94 80 THR A C 1
ATOM 640 O O . THR A 1 80 ? 7.522 17.561 -16.666 1.00 71.94 80 THR A O 1
ATOM 643 N N . SER A 1 81 ? 5.886 17.288 -15.147 1.00 74.31 81 SER A N 1
ATOM 644 C CA . SER A 1 81 ? 5.993 15.829 -15.069 1.00 74.31 81 SER A CA 1
ATOM 645 C C . SER A 1 81 ? 5.649 15.181 -16.407 1.00 74.31 81 SER A C 1
ATOM 647 O O . SER A 1 81 ? 6.427 14.374 -16.915 1.00 74.31 81 SER A O 1
ATOM 649 N N . ASN A 1 82 ? 4.549 15.597 -17.036 1.00 75.50 82 ASN A N 1
ATOM 650 C CA . ASN A 1 82 ? 4.138 15.115 -18.353 1.00 75.50 82 ASN A CA 1
ATOM 651 C C . ASN A 1 82 ? 5.174 15.451 -19.433 1.00 75.50 82 ASN A C 1
ATOM 653 O O . ASN A 1 82 ? 5.503 14.599 -20.256 1.00 75.50 82 ASN A O 1
ATOM 657 N N . LEU A 1 83 ? 5.748 16.656 -19.415 1.00 76.81 83 LEU A N 1
ATOM 658 C CA . LEU A 1 83 ? 6.819 17.046 -20.333 1.00 76.81 83 LEU A CA 1
ATOM 659 C C . LEU A 1 83 ? 8.073 16.188 -20.127 1.00 76.81 83 LEU A C 1
ATOM 661 O O . LEU A 1 83 ? 8.677 15.748 -21.105 1.00 76.81 83 LEU A O 1
ATOM 665 N N . LE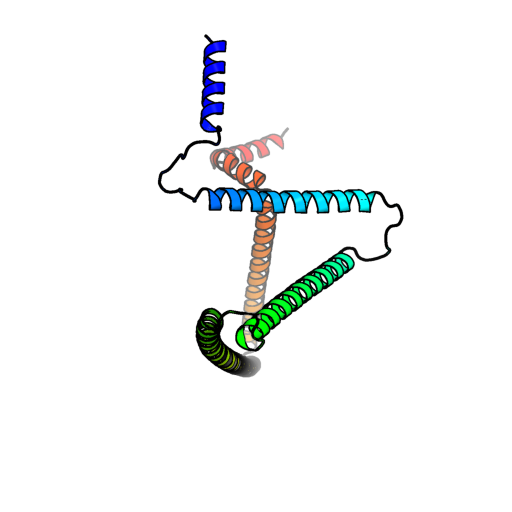U A 1 84 ? 8.460 15.932 -18.875 1.00 73.19 84 LEU A N 1
ATOM 666 C CA . LEU A 1 84 ? 9.616 15.102 -18.544 1.00 73.19 84 LEU A CA 1
ATOM 667 C C . LEU A 1 84 ? 9.403 13.647 -18.979 1.00 73.19 84 LEU A C 1
ATOM 669 O O . LEU A 1 84 ? 10.289 13.065 -19.606 1.00 73.19 84 LEU A O 1
ATOM 673 N N . ILE A 1 85 ? 8.223 13.085 -18.705 1.00 77.00 85 ILE A N 1
ATOM 674 C CA . ILE A 1 85 ? 7.822 11.748 -19.157 1.00 77.00 85 ILE A CA 1
ATOM 675 C C . ILE A 1 85 ? 7.868 11.691 -20.684 1.00 77.00 85 ILE A C 1
ATOM 677 O O . ILE A 1 85 ? 8.527 10.816 -21.237 1.00 77.00 85 ILE A O 1
ATOM 681 N N . ASN A 1 86 ? 7.261 12.657 -21.375 1.00 75.31 86 ASN A N 1
ATO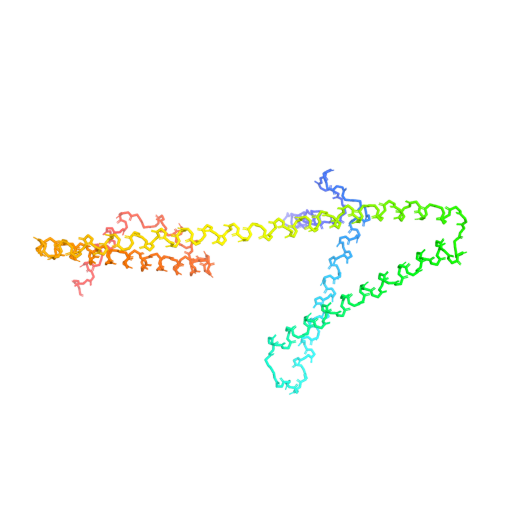M 682 C CA . ASN A 1 86 ? 7.241 12.702 -22.836 1.00 75.31 86 ASN A CA 1
ATOM 683 C C . ASN A 1 86 ? 8.645 12.843 -23.430 1.00 75.31 86 ASN A C 1
ATOM 685 O O . ASN A 1 86 ? 8.975 12.154 -24.393 1.00 75.31 86 ASN A O 1
ATOM 689 N N . LYS A 1 87 ? 9.503 13.683 -22.844 1.00 80.19 87 LYS A N 1
ATOM 690 C CA . LYS A 1 87 ? 10.900 13.832 -23.264 1.00 80.19 87 LYS A CA 1
ATOM 691 C C . LYS A 1 87 ? 11.678 12.529 -23.087 1.00 80.19 87 LYS A C 1
ATOM 693 O O . LYS A 1 87 ? 12.391 12.130 -24.005 1.00 80.19 87 LYS A O 1
ATOM 698 N N . ASN A 1 88 ? 11.520 11.857 -21.948 1.00 76.69 88 ASN A N 1
ATOM 699 C CA . ASN A 1 88 ? 12.160 10.569 -21.689 1.00 76.69 88 ASN A CA 1
ATOM 700 C C . ASN A 1 88 ? 11.646 9.493 -22.653 1.00 76.69 88 ASN A C 1
ATOM 702 O O . ASN A 1 88 ? 12.449 8.753 -23.214 1.00 76.69 88 ASN A O 1
ATOM 706 N N . THR A 1 89 ? 10.340 9.450 -22.919 1.00 74.56 89 THR A N 1
ATOM 707 C CA . THR A 1 89 ? 9.733 8.538 -23.898 1.00 74.56 89 THR A CA 1
ATOM 708 C C . THR A 1 89 ? 10.263 8.791 -25.307 1.00 74.56 89 THR A C 1
ATOM 710 O O . THR A 1 89 ? 10.651 7.844 -25.988 1.00 74.56 89 THR A O 1
ATOM 713 N N . LEU A 1 90 ? 10.357 10.053 -25.737 1.00 74.50 90 LEU A N 1
ATOM 714 C CA . LEU A 1 90 ? 10.943 10.413 -27.031 1.00 74.50 90 LEU A CA 1
ATOM 715 C C . LEU A 1 90 ? 12.416 10.006 -27.107 1.00 74.50 90 LEU A C 1
ATOM 717 O O . LEU A 1 90 ? 12.837 9.409 -28.094 1.00 74.50 90 LEU A O 1
ATOM 721 N N . GLN A 1 91 ? 13.195 10.283 -26.060 1.00 80.31 91 GLN A N 1
ATOM 722 C CA . GLN A 1 91 ? 14.610 9.923 -26.001 1.00 80.31 91 GLN A CA 1
ATOM 723 C C . GLN A 1 91 ? 14.814 8.403 -26.057 1.00 80.31 91 GLN A C 1
ATOM 725 O O . GLN A 1 91 ? 15.643 7.925 -26.829 1.00 80.31 91 GLN A O 1
ATOM 730 N N . LEU A 1 92 ? 14.036 7.636 -25.292 1.00 79.00 92 LEU A N 1
ATOM 731 C CA . LEU A 1 92 ? 14.042 6.174 -25.346 1.00 79.00 92 LEU A CA 1
ATOM 732 C C . LEU A 1 92 ? 13.601 5.658 -26.720 1.00 79.00 92 LEU A C 1
ATOM 734 O O . LEU A 1 92 ? 14.191 4.706 -27.224 1.00 79.00 92 LEU A O 1
ATOM 738 N N . GLY A 1 93 ? 12.625 6.311 -27.354 1.00 76.38 93 GLY A N 1
ATOM 739 C CA . GLY A 1 93 ? 12.204 6.019 -28.722 1.00 76.38 93 GLY A CA 1
ATOM 740 C C . GLY A 1 93 ? 13.329 6.224 -29.738 1.00 76.38 93 GLY A C 1
ATOM 741 O O . GLY A 1 93 ? 13.573 5.348 -30.567 1.00 76.38 93 GLY A O 1
ATOM 742 N N . TYR A 1 94 ? 14.076 7.328 -29.638 1.00 80.25 94 TYR A N 1
ATOM 743 C CA . TYR A 1 94 ? 15.246 7.573 -30.486 1.00 80.25 94 TYR A CA 1
ATOM 744 C C . TYR A 1 94 ? 16.355 6.544 -30.256 1.00 80.25 94 TYR A C 1
ATOM 746 O O . TYR A 1 94 ? 16.910 6.030 -31.225 1.00 80.25 94 TYR A O 1
ATOM 754 N N . HIS A 1 95 ? 16.641 6.192 -29.000 1.00 82.81 95 HIS A N 1
ATOM 755 C CA . HIS A 1 95 ? 17.618 5.148 -28.675 1.00 82.81 95 HIS A CA 1
ATOM 756 C C . HIS A 1 95 ? 17.189 3.780 -29.204 1.00 82.81 95 HIS A C 1
ATOM 758 O O . HIS A 1 95 ? 17.999 3.057 -29.775 1.00 82.81 95 HIS A O 1
ATOM 764 N N . SER A 1 96 ? 15.907 3.437 -29.070 1.00 80.44 96 SER A N 1
ATOM 765 C CA . SER A 1 96 ? 15.348 2.191 -29.598 1.00 80.44 96 SER A CA 1
ATOM 766 C C . SER A 1 96 ? 15.458 2.130 -31.122 1.00 80.44 96 SER A C 1
ATOM 768 O O . SER A 1 96 ? 15.908 1.119 -31.662 1.00 80.44 96 SER A O 1
ATOM 770 N N . LYS A 1 97 ? 15.148 3.235 -31.812 1.00 80.56 97 LYS A N 1
ATOM 771 C CA . LYS A 1 97 ? 15.328 3.358 -33.261 1.00 80.56 97 LYS A CA 1
ATOM 772 C C . LYS A 1 97 ? 16.795 3.205 -33.667 1.00 80.56 97 LYS A C 1
ATOM 774 O O . LYS A 1 97 ? 17.091 2.410 -34.548 1.00 80.56 97 LYS A O 1
ATOM 779 N N . ALA A 1 98 ? 17.717 3.873 -32.974 1.00 81.06 98 ALA A N 1
ATOM 780 C CA . ALA A 1 98 ? 19.150 3.737 -33.233 1.00 81.06 98 ALA A CA 1
ATOM 781 C C . ALA A 1 98 ? 19.638 2.288 -33.042 1.00 81.06 98 ALA A C 1
ATOM 783 O O . ALA A 1 98 ? 20.427 1.787 -33.840 1.00 81.06 98 ALA A O 1
ATOM 784 N N . ILE A 1 99 ? 19.136 1.582 -32.024 1.00 80.44 99 ILE A N 1
ATOM 785 C CA . ILE A 1 99 ? 19.433 0.158 -31.814 1.00 80.44 99 ILE A CA 1
ATOM 786 C C . ILE A 1 99 ? 18.870 -0.695 -32.961 1.00 80.44 99 ILE A C 1
ATOM 788 O O . ILE A 1 99 ? 19.569 -1.581 -33.449 1.00 80.44 99 ILE A O 1
ATOM 792 N N . GLN A 1 100 ? 17.644 -0.434 -33.423 1.00 80.56 100 GLN A N 1
ATOM 793 C CA . GLN A 1 100 ? 17.062 -1.137 -34.574 1.00 80.56 100 GLN A CA 1
ATOM 794 C C . GLN A 1 100 ? 17.856 -0.890 -35.862 1.00 80.56 100 GLN A C 1
ATOM 796 O O . GLN A 1 100 ? 18.140 -1.842 -36.589 1.00 80.56 100 GLN A O 1
ATOM 801 N N . ASP A 1 101 ? 18.277 0.348 -36.109 1.00 79.62 101 ASP A N 1
ATOM 802 C CA . ASP A 1 101 ? 19.076 0.722 -37.278 1.00 79.62 101 ASP A CA 1
ATOM 803 C C . ASP A 1 101 ? 20.457 0.042 -37.255 1.00 79.62 101 ASP A C 1
ATOM 805 O O . ASP A 1 101 ? 20.943 -0.434 -38.283 1.00 79.62 101 ASP A O 1
ATOM 809 N N . VAL A 1 102 ? 21.071 -0.098 -36.074 1.00 79.19 102 VAL A N 1
ATOM 810 C CA . VAL A 1 102 ? 22.318 -0.860 -35.908 1.00 79.19 102 VAL A CA 1
ATOM 811 C C . VAL A 1 102 ? 22.090 -2.352 -36.146 1.00 79.19 102 VAL A C 1
ATOM 813 O O . VAL A 1 102 ? 22.884 -2.972 -36.841 1.00 79.19 102 VAL A O 1
ATOM 816 N N . VAL A 1 103 ? 21.023 -2.938 -35.599 1.00 75.12 103 VAL A N 1
ATOM 817 C CA . VAL A 1 103 ? 20.793 -4.397 -35.582 1.00 75.12 103 VAL A CA 1
ATOM 818 C C . VAL A 1 103 ? 20.219 -4.948 -36.893 1.00 75.12 103 VAL A C 1
ATOM 820 O O . VAL A 1 103 ? 20.533 -6.084 -37.269 1.00 75.12 103 VAL A O 1
ATOM 823 N N . TYR A 1 104 ? 19.366 -4.171 -37.560 1.00 78.31 104 TYR A N 1
ATOM 824 C CA . TYR A 1 104 ? 18.608 -4.573 -38.749 1.00 78.31 104 TYR A CA 1
ATOM 825 C C . TYR A 1 104 ? 18.830 -3.644 -39.950 1.00 78.31 104 TYR A C 1
ATOM 827 O O . TYR A 1 104 ? 18.689 -4.092 -41.084 1.00 78.31 104 TYR A O 1
ATOM 835 N N . GLY A 1 105 ? 19.191 -2.378 -39.721 1.00 73.56 105 GLY A N 1
ATOM 836 C CA . GLY A 1 105 ? 19.402 -1.370 -40.770 1.00 73.56 105 GLY A CA 1
ATOM 837 C C . GLY A 1 105 ? 20.818 -1.323 -41.357 1.00 73.56 105 GLY A C 1
ATOM 838 O O . GLY A 1 105 ? 21.086 -0.499 -42.225 1.00 73.56 105 GLY A O 1
ATOM 839 N N . GLY A 1 106 ? 21.735 -2.182 -40.899 1.00 73.81 106 GLY A N 1
ATOM 840 C CA . GLY A 1 106 ? 23.097 -2.266 -41.439 1.00 73.81 106 GLY A CA 1
ATOM 841 C C . GLY A 1 106 ? 24.027 -1.116 -41.032 1.00 73.81 106 GLY A C 1
ATOM 842 O O . GLY A 1 106 ? 25.127 -1.016 -41.566 1.00 73.81 106 GLY A O 1
ATOM 843 N N . ALA A 1 107 ? 23.623 -0.263 -40.084 1.00 75.06 107 ALA A N 1
ATOM 844 C CA . ALA A 1 107 ? 24.407 0.901 -39.659 1.00 75.06 107 ALA A CA 1
ATOM 845 C C . ALA A 1 107 ? 25.644 0.550 -38.800 1.00 75.06 107 ALA A C 1
ATOM 847 O O . ALA A 1 107 ? 26.478 1.415 -38.538 1.00 75.06 107 ALA A O 1
ATOM 848 N N . GLY A 1 108 ? 25.772 -0.702 -38.343 1.00 72.00 108 GLY A N 1
ATOM 849 C CA . GLY A 1 108 ? 26.910 -1.196 -37.558 1.00 72.00 108 GLY A CA 1
ATOM 850 C C . GLY A 1 108 ? 27.708 -2.291 -38.268 1.00 72.00 108 GLY A C 1
ATOM 851 O O . GLY A 1 108 ? 27.202 -2.949 -39.174 1.00 72.00 108 GLY A O 1
ATOM 852 N N . THR A 1 109 ? 28.942 -2.534 -37.818 1.00 83.12 109 THR A N 1
ATOM 853 C CA . THR A 1 109 ? 29.757 -3.672 -38.276 1.00 83.12 109 THR A CA 1
ATOM 854 C C . THR A 1 109 ? 29.127 -5.005 -37.865 1.00 83.12 109 THR A C 1
ATOM 856 O O . THR A 1 109 ? 28.448 -5.097 -36.842 1.00 83.12 109 THR A O 1
ATOM 859 N N . GLU A 1 110 ? 29.370 -6.063 -38.638 1.00 80.94 110 GLU A N 1
ATOM 860 C CA . GLU A 1 110 ? 28.753 -7.386 -38.447 1.00 80.94 110 GLU A CA 1
ATOM 861 C C . GLU A 1 110 ? 28.991 -7.965 -37.034 1.00 80.94 110 GLU A C 1
ATOM 863 O O . GLU A 1 110 ? 28.088 -8.531 -36.413 1.00 80.94 110 GLU A O 1
ATOM 868 N N . GLU A 1 111 ? 30.170 -7.715 -36.456 1.00 83.94 111 GLU A N 1
ATOM 869 C CA . GLU A 1 111 ? 30.500 -8.089 -35.077 1.00 83.94 111 GLU A CA 1
ATOM 870 C C . GLU A 1 111 ? 29.640 -7.349 -34.034 1.00 83.94 111 GLU A C 1
ATOM 872 O O . GLU A 1 111 ? 29.144 -7.954 -33.077 1.00 83.94 111 GLU A O 1
ATOM 877 N N . VAL A 1 112 ? 29.428 -6.043 -34.220 1.00 81.62 112 VAL A N 1
ATOM 878 C CA . VAL A 1 112 ? 28.596 -5.221 -33.327 1.00 81.62 112 VAL A CA 1
ATOM 879 C C . VAL A 1 112 ? 27.135 -5.650 -33.425 1.00 81.62 112 VAL A C 1
ATOM 881 O O . VAL A 1 112 ? 26.466 -5.756 -32.398 1.00 81.62 112 VAL A O 1
ATOM 884 N N . GLN A 1 113 ? 26.654 -5.988 -34.622 1.00 80.19 113 GLN A N 1
ATOM 885 C CA . GLN A 1 113 ? 25.298 -6.502 -34.823 1.00 80.19 113 GLN A CA 1
ATOM 886 C C . GLN A 1 113 ? 25.060 -7.817 -34.072 1.00 80.19 113 GLN A C 1
ATOM 888 O O . GLN A 1 113 ? 24.049 -7.957 -33.380 1.00 80.19 113 GLN A O 1
ATOM 893 N N . LEU A 1 114 ? 25.993 -8.770 -34.166 1.00 82.94 114 LEU A N 1
ATOM 894 C CA . LEU A 1 114 ? 25.897 -10.063 -33.481 1.00 82.94 114 LEU A CA 1
ATOM 895 C C . LEU A 1 114 ? 25.900 -9.910 -31.955 1.00 82.94 114 LEU A C 1
ATOM 897 O O . LEU A 1 114 ? 25.049 -10.493 -31.274 1.00 82.94 114 LEU A O 1
ATOM 901 N N . ARG A 1 115 ? 26.805 -9.087 -31.409 1.00 84.00 115 ARG A N 1
ATOM 902 C CA . ARG A 1 115 ? 26.851 -8.805 -29.963 1.00 84.00 115 ARG A CA 1
ATOM 903 C C . ARG A 1 115 ? 25.576 -8.107 -29.486 1.00 84.00 115 ARG A C 1
ATOM 905 O O . ARG A 1 115 ? 25.013 -8.500 -28.464 1.00 84.00 115 ARG A O 1
ATOM 912 N N . MET A 1 116 ? 25.084 -7.125 -30.242 1.00 82.50 116 MET A N 1
ATOM 913 C CA . MET A 1 116 ? 23.868 -6.384 -29.901 1.00 82.50 116 MET A CA 1
ATOM 914 C C . MET A 1 116 ? 22.626 -7.288 -29.932 1.00 82.50 116 MET A C 1
ATOM 916 O O . MET A 1 116 ? 21.819 -7.232 -29.006 1.00 82.50 116 MET A O 1
ATOM 920 N N . LYS A 1 117 ? 22.504 -8.190 -30.920 1.00 81.62 117 LYS A N 1
ATOM 921 C CA . LYS A 1 117 ? 21.436 -9.211 -30.972 1.00 81.62 117 LYS A CA 1
ATOM 922 C C . LYS A 1 117 ? 21.472 -10.143 -29.762 1.00 81.62 117 LYS A C 1
ATOM 924 O O . LYS A 1 117 ? 20.433 -10.409 -29.164 1.00 81.62 117 LYS A O 1
ATOM 929 N N . ALA A 1 118 ? 22.656 -10.608 -29.363 1.00 85.19 118 ALA A N 1
ATOM 930 C CA . ALA A 1 118 ? 22.802 -11.461 -28.185 1.00 85.19 118 ALA A CA 1
ATOM 931 C C . ALA A 1 118 ? 22.398 -10.737 -26.886 1.00 85.19 118 ALA A C 1
ATOM 933 O O . ALA A 1 118 ? 21.722 -11.324 -26.038 1.00 85.19 118 ALA A O 1
ATOM 934 N N . CYS A 1 119 ? 22.774 -9.463 -26.736 1.00 84.50 119 CYS A N 1
ATOM 935 C CA . CYS A 1 119 ? 22.364 -8.635 -25.600 1.00 84.50 119 CYS A CA 1
ATOM 936 C C . CYS A 1 119 ? 20.853 -8.376 -25.588 1.00 84.50 119 CYS A C 1
ATOM 938 O O . CYS A 1 119 ? 20.225 -8.540 -24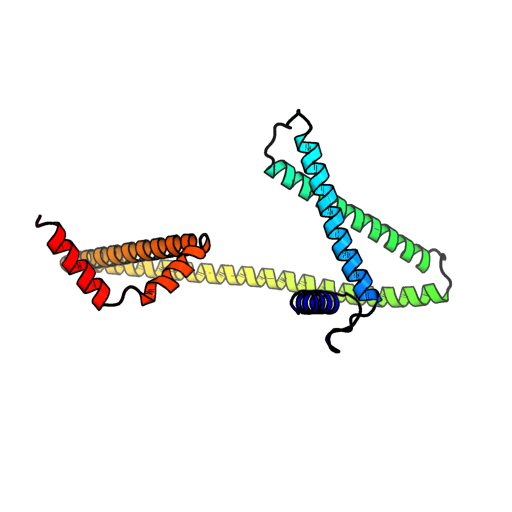.543 1.00 84.50 119 CYS A O 1
ATOM 940 N N . LEU A 1 120 ? 20.261 -8.041 -26.738 1.00 82.38 120 LEU A N 1
ATOM 941 C CA . LEU A 1 120 ? 18.817 -7.842 -26.869 1.00 82.38 120 LEU A CA 1
ATOM 942 C C . LEU A 1 120 ? 18.039 -9.105 -26.508 1.00 82.38 120 LEU A C 1
ATOM 944 O O . LEU A 1 120 ? 17.117 -9.023 -25.709 1.00 82.38 120 LEU A O 1
ATOM 948 N N . ASN A 1 121 ? 18.447 -10.275 -27.002 1.00 83.56 121 ASN A N 1
ATOM 949 C CA . ASN A 1 121 ? 17.785 -11.535 -26.655 1.00 83.56 121 ASN A CA 1
ATOM 950 C C . ASN A 1 121 ? 17.823 -11.811 -25.146 1.00 83.56 121 ASN A C 1
ATOM 952 O O . ASN A 1 121 ? 16.813 -12.201 -24.569 1.00 83.56 121 ASN A O 1
ATOM 956 N N . LYS A 1 122 ? 18.958 -11.561 -24.480 1.00 87.56 122 LYS A N 1
ATOM 957 C CA . LYS A 1 122 ? 19.049 -11.690 -23.015 1.00 87.56 122 LYS A CA 1
ATOM 958 C C . LYS A 1 122 ? 18.132 -10.701 -22.293 1.00 87.56 122 LYS A C 1
ATOM 960 O O . LYS A 1 122 ? 17.494 -11.079 -21.314 1.00 87.56 122 LYS A O 1
ATOM 965 N N . LEU A 1 123 ? 18.071 -9.456 -22.767 1.00 85.38 123 LEU A N 1
ATOM 966 C CA . LEU A 1 123 ? 17.195 -8.428 -22.205 1.00 85.38 123 LEU A CA 1
ATOM 967 C C . LEU A 1 123 ? 15.718 -8.775 -22.396 1.00 85.38 123 LEU A C 1
ATOM 969 O O . LEU A 1 123 ? 14.957 -8.629 -21.448 1.00 85.38 123 LEU A O 1
ATOM 973 N N . PHE A 1 124 ? 15.323 -9.279 -23.566 1.00 84.81 124 PHE A N 1
ATOM 974 C CA . PHE A 1 124 ? 13.948 -9.701 -23.829 1.00 84.81 124 PHE A CA 1
ATOM 975 C C . PHE A 1 124 ? 13.534 -10.861 -22.931 1.00 84.81 124 PHE A C 1
ATOM 977 O O . PHE A 1 124 ? 12.527 -10.741 -22.249 1.00 84.81 124 PHE A O 1
ATOM 984 N N . VAL A 1 125 ? 14.361 -11.904 -22.807 1.00 87.19 125 VAL A N 1
ATOM 985 C CA . VAL A 1 125 ? 14.076 -13.022 -21.888 1.00 87.19 125 VAL A CA 1
ATOM 986 C C . VAL A 1 125 ? 13.895 -12.526 -20.450 1.00 87.19 125 VAL A C 1
ATOM 988 O O . VAL A 1 125 ? 12.959 -12.929 -19.765 1.00 87.19 125 VAL A O 1
ATOM 991 N N . LYS A 1 126 ? 14.753 -11.609 -19.986 1.00 85.44 126 LYS A N 1
ATOM 992 C CA . LYS A 1 126 ? 14.626 -11.026 -18.641 1.00 85.44 126 LYS A CA 1
ATOM 993 C C . LYS A 1 126 ? 13.389 -10.143 -18.488 1.00 85.44 126 LYS A C 1
ATOM 995 O O . LYS A 1 126 ? 12.786 -10.136 -17.418 1.00 85.44 126 LYS A O 1
ATOM 1000 N N . ASN A 1 127 ? 13.015 -9.407 -19.529 1.00 86.81 127 ASN A N 1
ATOM 1001 C CA . ASN A 1 127 ? 11.811 -8.588 -19.530 1.00 86.81 127 ASN A CA 1
ATOM 1002 C C . ASN A 1 127 ? 10.546 -9.459 -19.509 1.00 86.81 127 ASN A C 1
ATOM 1004 O O . ASN A 1 127 ? 9.631 -9.175 -18.746 1.00 86.81 127 ASN A O 1
ATOM 1008 N N . ASP A 1 128 ? 10.528 -10.560 -20.258 1.00 85.88 128 ASP A N 1
ATOM 1009 C CA . ASP A 1 128 ? 9.421 -11.519 -20.265 1.00 85.88 128 ASP A CA 1
ATOM 1010 C C . ASP A 1 128 ? 9.267 -12.199 -18.894 1.00 85.88 128 ASP A C 1
ATOM 1012 O O . ASP A 1 128 ? 8.158 -12.300 -18.365 1.00 85.88 128 ASP A O 1
ATOM 1016 N N . GLU A 1 129 ? 10.382 -12.594 -18.263 1.00 87.25 129 GLU A N 1
ATOM 1017 C CA . GLU A 1 129 ? 10.389 -13.089 -16.879 1.00 87.25 129 GLU A CA 1
ATOM 1018 C C . GLU A 1 129 ? 9.805 -12.050 -15.906 1.00 87.25 129 GLU A C 1
ATOM 1020 O O . GLU A 1 129 ? 8.987 -12.393 -15.045 1.00 87.25 129 GLU A O 1
ATOM 1025 N N . LEU A 1 130 ? 10.201 -10.780 -16.042 1.00 88.62 130 LEU A N 1
ATOM 1026 C CA . LEU A 1 130 ? 9.713 -9.686 -15.201 1.00 88.62 130 LEU A CA 1
ATOM 1027 C C . LEU A 1 130 ? 8.216 -9.431 -15.420 1.00 88.62 130 LEU A C 1
ATOM 1029 O O . LEU A 1 130 ? 7.476 -9.287 -14.447 1.00 88.62 130 LEU A O 1
ATOM 1033 N N . ALA A 1 131 ? 7.760 -9.413 -16.673 1.00 86.25 131 ALA A N 1
ATOM 1034 C CA . ALA A 1 131 ? 6.359 -9.227 -17.034 1.00 86.25 131 ALA A CA 1
ATOM 1035 C C . ALA A 1 131 ? 5.484 -10.347 -16.452 1.00 86.25 131 ALA A C 1
ATOM 1037 O O . ALA A 1 131 ? 4.459 -10.070 -15.827 1.00 86.25 131 ALA A O 1
ATOM 1038 N N . MET A 1 132 ? 5.934 -11.602 -16.555 1.00 89.44 132 MET A N 1
ATOM 1039 C CA . MET A 1 132 ? 5.251 -12.750 -15.950 1.00 89.44 132 MET A CA 1
ATOM 1040 C C . MET A 1 132 ? 5.145 -12.611 -14.423 1.00 89.44 132 MET A C 1
ATOM 1042 O O . MET A 1 132 ? 4.090 -12.877 -13.841 1.00 89.44 132 MET A O 1
ATOM 1046 N N . GLN A 1 133 ? 6.217 -12.178 -13.753 1.00 87.75 133 GLN A N 1
ATOM 1047 C CA . GLN A 1 133 ? 6.172 -11.918 -12.311 1.00 87.75 133 GLN A CA 1
ATOM 1048 C C . GLN A 1 133 ? 5.212 -10.779 -11.961 1.00 87.75 133 GLN A C 1
ATOM 1050 O O . GLN A 1 133 ? 4.524 -10.856 -10.941 1.00 87.75 133 GLN A O 1
ATOM 1055 N N . TYR A 1 134 ? 5.150 -9.741 -12.793 1.00 86.75 134 TYR A N 1
ATOM 1056 C CA . TYR A 1 134 ? 4.278 -8.593 -12.576 1.00 86.75 134 TYR A CA 1
ATOM 1057 C C . TYR A 1 134 ? 2.798 -8.974 -12.677 1.00 86.75 134 TYR A C 1
ATOM 1059 O O . TYR A 1 134 ? 2.011 -8.596 -11.807 1.00 86.75 134 TYR A O 1
ATOM 1067 N N . GLU A 1 135 ? 2.424 -9.784 -13.668 1.00 89.75 135 GLU A N 1
ATOM 1068 C CA . GLU A 1 135 ? 1.054 -10.295 -13.782 1.00 89.75 135 GLU A CA 1
ATOM 1069 C C . GLU A 1 135 ? 0.695 -11.206 -12.607 1.00 89.75 135 GLU A C 1
ATOM 1071 O O . GLU A 1 135 ? -0.330 -11.004 -11.953 1.00 89.75 135 GLU A O 1
ATOM 1076 N N . LYS A 1 136 ? 1.594 -12.118 -12.216 1.00 92.88 136 LYS A N 1
ATOM 1077 C CA . LYS A 1 136 ? 1.385 -12.948 -11.021 1.00 92.88 136 LYS A CA 1
ATOM 1078 C C . LYS A 1 136 ? 1.214 -12.104 -9.753 1.00 92.88 136 LYS A C 1
ATOM 1080 O O . LYS A 1 136 ? 0.380 -12.412 -8.903 1.00 92.88 136 LYS A O 1
ATOM 1085 N N . LYS A 1 137 ? 1.989 -11.026 -9.608 1.00 90.56 137 LYS A N 1
ATOM 1086 C CA . LYS A 1 137 ? 1.864 -10.082 -8.488 1.00 90.56 137 LYS A CA 1
ATOM 1087 C C . LYS A 1 137 ? 0.489 -9.413 -8.486 1.00 90.56 137 LYS A C 1
ATOM 1089 O O . LYS A 1 137 ? -0.128 -9.303 -7.431 1.00 90.56 137 LYS A O 1
ATOM 1094 N N . LYS A 1 138 ? 0.006 -8.985 -9.652 1.00 91.44 138 LYS A N 1
ATOM 1095 C CA . LYS A 1 138 ? -1.308 -8.355 -9.815 1.00 91.44 138 LYS A CA 1
ATOM 1096 C C . LYS A 1 138 ? -2.446 -9.312 -9.449 1.00 91.44 138 LYS A C 1
ATOM 1098 O O . LYS A 1 138 ? -3.365 -8.914 -8.735 1.00 91.44 138 LYS A O 1
ATOM 1103 N N . GLU A 1 139 ? -2.359 -10.575 -9.864 1.00 94.44 139 GLU A N 1
ATOM 1104 C CA . GLU A 1 139 ? -3.310 -11.620 -9.462 1.00 94.44 139 GLU A CA 1
ATOM 1105 C C . GLU A 1 139 ? -3.306 -11.851 -7.945 1.00 94.44 139 GLU A C 1
ATOM 1107 O O . GLU A 1 139 ? -4.367 -11.907 -7.322 1.00 94.44 139 GLU A O 1
ATOM 1112 N N . LEU A 1 140 ? -2.120 -11.936 -7.333 1.00 92.00 140 LEU A N 1
ATOM 1113 C CA . LEU A 1 140 ? -1.985 -12.112 -5.886 1.00 92.00 140 LEU A CA 1
ATOM 1114 C C . LEU A 1 140 ? -2.550 -10.927 -5.101 1.00 92.00 140 LEU A C 1
ATOM 1116 O O . LEU A 1 140 ? -3.263 -11.154 -4.128 1.00 92.00 140 LEU A O 1
ATOM 1120 N N . MET A 1 141 ? -2.304 -9.688 -5.539 1.00 90.25 141 MET A N 1
ATOM 1121 C CA . MET A 1 141 ? -2.901 -8.500 -4.914 1.00 90.25 141 MET A CA 1
ATOM 1122 C C . MET A 1 141 ? -4.427 -8.529 -4.978 1.00 90.25 141 MET A C 1
ATOM 1124 O O . MET A 1 141 ? -5.096 -8.193 -4.004 1.00 90.25 141 MET A O 1
ATOM 1128 N N . LYS A 1 142 ? -4.994 -8.948 -6.116 1.00 93.06 142 LYS A N 1
ATOM 1129 C CA . LYS A 1 142 ? -6.447 -9.071 -6.252 1.00 93.06 142 LYS A CA 1
ATOM 1130 C C . LYS A 1 142 ? -7.003 -10.102 -5.268 1.00 93.06 142 LYS A C 1
ATOM 1132 O O . LYS A 1 142 ? -7.977 -9.821 -4.576 1.00 93.06 142 LYS A O 1
ATOM 1137 N N . LYS A 1 143 ? -6.349 -11.261 -5.159 1.00 93.50 143 LYS A N 1
ATOM 1138 C CA . LYS A 1 143 ? -6.742 -12.314 -4.217 1.00 93.50 143 LYS A CA 1
ATOM 1139 C C . LYS A 1 143 ? -6.597 -11.875 -2.757 1.00 93.50 143 LYS A C 1
ATOM 1141 O O . LYS A 1 143 ? -7.452 -12.192 -1.937 1.00 93.50 143 LYS A O 1
ATOM 1146 N N . GLU A 1 144 ? -5.534 -11.146 -2.426 1.00 90.75 144 GLU A N 1
ATOM 1147 C CA . GLU A 1 144 ? -5.343 -10.561 -1.096 1.00 90.75 144 GLU A CA 1
ATOM 1148 C C . GLU A 1 144 ? -6.485 -9.603 -0.751 1.00 90.75 144 GLU A C 1
ATOM 1150 O O . GLU A 1 144 ? -7.061 -9.700 0.330 1.00 90.75 144 GLU A O 1
ATOM 1155 N N . TYR A 1 145 ? -6.857 -8.727 -1.684 1.00 91.88 145 TYR A N 1
ATOM 1156 C CA . TYR A 1 145 ? -7.969 -7.801 -1.499 1.00 91.88 145 TYR A CA 1
ATOM 1157 C C . TYR A 1 145 ? -9.308 -8.526 -1.293 1.00 91.88 145 TYR A C 1
ATOM 1159 O O . TYR A 1 145 ? -10.078 -8.169 -0.403 1.00 91.88 145 TYR A O 1
ATOM 1167 N N . GLU A 1 146 ? -9.579 -9.576 -2.072 1.00 94.31 146 GLU A N 1
ATOM 1168 C CA . GLU A 1 146 ? -10.783 -10.403 -1.919 1.00 94.31 146 GLU A CA 1
ATOM 1169 C C . GLU A 1 146 ? -10.838 -11.087 -0.542 1.00 94.31 146 GLU A C 1
ATOM 1171 O O . GLU A 1 146 ? -11.868 -11.027 0.131 1.00 94.31 146 GLU A O 1
ATOM 1176 N N . LEU A 1 147 ? -9.719 -11.655 -0.080 1.00 91.12 147 LEU A N 1
ATOM 1177 C CA . LEU A 1 147 ? -9.612 -12.256 1.254 1.00 91.12 147 LEU A CA 1
ATOM 1178 C C . LEU A 1 147 ? -9.768 -11.217 2.368 1.00 91.12 147 LEU A C 1
ATOM 1180 O O . LEU A 1 147 ? -10.432 -11.478 3.371 1.00 91.12 147 LEU A O 1
ATOM 1184 N N . GLN A 1 148 ? -9.190 -10.025 2.205 1.00 89.00 148 GLN A N 1
ATOM 1185 C CA . GLN A 1 148 ? -9.404 -8.928 3.144 1.00 89.00 148 GLN A CA 1
ATOM 1186 C C . GLN A 1 148 ? -10.887 -8.569 3.213 1.00 89.00 148 GLN A C 1
ATOM 1188 O O . GLN A 1 148 ? -11.418 -8.424 4.313 1.00 89.00 148 GLN A O 1
ATOM 1193 N N . LEU A 1 149 ? -11.574 -8.459 2.076 1.00 91.69 149 LEU A N 1
ATOM 1194 C CA . LEU A 1 149 ? -13.005 -8.166 2.045 1.00 91.69 149 LEU A CA 1
ATOM 1195 C C . LEU A 1 149 ? -13.823 -9.251 2.762 1.00 91.69 149 LEU A C 1
ATOM 1197 O O . LEU A 1 149 ? -14.729 -8.921 3.527 1.00 91.69 149 LEU A O 1
ATOM 1201 N N . GLU A 1 150 ? -13.502 -10.526 2.544 1.00 91.75 150 GLU A N 1
ATOM 1202 C CA . GLU A 1 150 ? -14.151 -11.655 3.218 1.00 91.75 150 GLU A CA 1
ATOM 1203 C C . GLU A 1 150 ? -13.941 -11.609 4.737 1.00 91.75 150 GLU A C 1
ATOM 1205 O O . GLU A 1 150 ? -14.907 -11.696 5.496 1.00 91.75 150 GLU A O 1
ATOM 1210 N N . CYS A 1 151 ? -12.710 -11.358 5.191 1.00 91.19 151 CYS A N 1
ATOM 1211 C CA . CYS A 1 151 ? -12.407 -11.163 6.608 1.00 91.19 151 CYS A CA 1
ATOM 1212 C C . CYS A 1 151 ? -13.207 -10.003 7.214 1.00 91.19 151 CYS A C 1
ATOM 1214 O O . CYS A 1 151 ? -13.776 -10.148 8.295 1.00 91.19 151 CYS A O 1
ATOM 1216 N N . HIS A 1 152 ? -13.284 -8.859 6.528 1.00 88.69 152 HIS A N 1
ATOM 1217 C CA . HIS A 1 152 ? -14.052 -7.711 7.017 1.00 88.69 152 HIS A CA 1
ATOM 1218 C C . HIS A 1 152 ? -15.546 -8.028 7.124 1.00 88.69 152 HIS A C 1
ATOM 1220 O O . HIS A 1 152 ? -16.165 -7.657 8.121 1.00 88.69 152 HIS A O 1
ATOM 1226 N N . LYS A 1 153 ? -16.114 -8.743 6.145 1.00 93.62 153 LYS A N 1
ATOM 1227 C CA . LYS A 1 153 ? -17.507 -9.209 6.204 1.00 93.62 153 LYS A CA 1
ATOM 1228 C C . LYS A 1 153 ? -17.729 -10.147 7.385 1.00 93.62 153 LYS A C 1
ATOM 1230 O O . LYS A 1 153 ? -18.597 -9.877 8.200 1.00 93.62 153 LYS A O 1
ATOM 1235 N N . ALA A 1 154 ? -16.881 -11.160 7.552 1.00 91.31 154 ALA A N 1
ATOM 1236 C CA . ALA A 1 154 ? -16.994 -12.102 8.664 1.00 91.31 154 ALA A CA 1
ATOM 1237 C C . ALA A 1 154 ? -16.899 -11.411 10.039 1.00 91.31 154 ALA A C 1
ATOM 1239 O O . ALA A 1 154 ? -17.628 -11.760 10.968 1.00 91.31 154 ALA A O 1
ATOM 1240 N N . ILE A 1 155 ? -16.027 -10.404 10.175 1.00 91.88 155 ILE A N 1
ATOM 1241 C CA . ILE A 1 155 ? -15.942 -9.585 11.392 1.00 91.88 155 ILE A CA 1
ATOM 1242 C C . ILE A 1 155 ? -17.240 -8.805 11.608 1.00 91.88 155 ILE A C 1
ATOM 1244 O O . ILE A 1 155 ? -17.731 -8.746 12.736 1.00 91.88 155 ILE A O 1
ATOM 1248 N N . TYR A 1 156 ? -17.785 -8.202 10.552 1.00 92.69 156 TYR A N 1
ATOM 1249 C CA . TYR A 1 156 ? -19.016 -7.427 10.636 1.00 92.69 156 TYR A CA 1
ATOM 1250 C C . TYR A 1 156 ? -20.209 -8.304 11.029 1.00 92.69 156 TYR A C 1
ATOM 1252 O O . TYR A 1 156 ? -20.891 -7.989 12.004 1.00 92.69 156 TYR A O 1
ATOM 1260 N N . ASP A 1 157 ? -20.382 -9.445 10.364 1.00 93.88 157 ASP A N 1
ATOM 1261 C CA . ASP A 1 157 ? -21.439 -10.418 10.653 1.00 93.88 157 ASP A CA 1
ATOM 1262 C C . ASP A 1 157 ? -21.341 -10.916 12.103 1.00 93.88 157 ASP A C 1
ATOM 1264 O O . ASP A 1 157 ? -22.337 -11.016 12.822 1.00 93.88 157 ASP A O 1
ATOM 1268 N N . HIS A 1 158 ? -20.120 -11.169 12.589 1.00 91.88 158 HIS A N 1
ATOM 1269 C CA . HIS A 1 158 ? -19.911 -11.554 13.982 1.00 91.88 158 HIS A CA 1
ATOM 1270 C C . HIS A 1 158 ? -20.287 -10.434 14.963 1.00 91.88 158 HIS A C 1
ATOM 1272 O O . HIS A 1 158 ? -20.909 -10.693 15.996 1.00 91.88 158 HIS A O 1
ATOM 1278 N N . GLN A 1 159 ? -19.931 -9.183 14.662 1.00 91.19 159 GLN A N 1
ATOM 1279 C CA . GLN A 1 159 ? -20.314 -8.034 15.485 1.00 91.19 159 GLN A CA 1
ATOM 1280 C C . GLN A 1 159 ? -21.830 -7.822 15.503 1.00 91.19 159 GLN A C 1
ATOM 1282 O O . GLN A 1 159 ? -22.383 -7.481 16.552 1.00 91.19 159 GLN A O 1
ATOM 1287 N N . GLU A 1 160 ? -22.500 -8.022 14.371 1.00 92.75 160 GLU A N 1
ATOM 1288 C CA . GLU A 1 160 ? -23.955 -7.950 14.268 1.00 92.75 160 GLU A CA 1
ATOM 1289 C C . GLU A 1 160 ? -24.616 -9.039 15.119 1.00 92.75 160 GLU A C 1
ATOM 1291 O O . GLU A 1 160 ? -25.427 -8.722 15.991 1.00 92.75 160 GLU A O 1
ATOM 1296 N N . PHE A 1 161 ? -24.157 -10.286 14.999 1.00 93.25 161 PHE A N 1
ATOM 1297 C CA . PHE A 1 161 ? -24.610 -11.393 15.843 1.00 93.25 161 PHE A CA 1
ATOM 1298 C C . PHE A 1 161 ? -24.444 -11.103 17.346 1.00 93.25 161 PHE A C 1
ATOM 1300 O O . PHE A 1 161 ? -25.340 -11.377 18.153 1.00 93.25 161 PHE A O 1
ATOM 1307 N N . LEU A 1 162 ? -23.308 -10.526 17.755 1.00 91.25 162 LEU A N 1
ATOM 1308 C CA . LEU A 1 162 ? -23.083 -10.149 19.154 1.00 91.25 162 LEU A CA 1
ATOM 1309 C C . LEU A 1 162 ? -24.060 -9.063 19.623 1.00 91.25 162 LEU A C 1
ATOM 1311 O O . LEU A 1 162 ? -24.571 -9.160 20.742 1.00 91.25 162 LEU A O 1
ATOM 1315 N N . LYS A 1 163 ? -24.349 -8.066 18.779 1.00 90.69 163 LYS A N 1
ATOM 1316 C CA . LYS A 1 163 ? -25.341 -7.022 19.080 1.00 90.69 163 LYS A CA 1
ATOM 1317 C C . LYS A 1 163 ? -26.743 -7.599 19.210 1.00 90.69 163 LYS A C 1
ATOM 1319 O O . LYS A 1 163 ? -27.436 -7.267 20.168 1.00 90.69 163 LYS A O 1
ATOM 1324 N N . GLU A 1 164 ? -27.159 -8.474 18.299 1.00 90.81 164 GLU A N 1
ATOM 1325 C CA . GLU A 1 164 ? -28.465 -9.136 18.378 1.00 90.81 164 GLU A CA 1
ATOM 1326 C C . GLU A 1 164 ? -28.607 -9.940 19.671 1.00 90.81 164 GLU A C 1
ATOM 1328 O O . GLU A 1 164 ? -29.601 -9.811 20.393 1.00 90.81 164 GLU A O 1
ATOM 1333 N N . ARG A 1 165 ? -27.579 -10.722 20.017 1.00 89.00 165 ARG A N 1
ATOM 1334 C CA . ARG A 1 165 ? -27.565 -11.512 21.250 1.00 89.00 165 ARG A CA 1
ATOM 1335 C C . ARG A 1 165 ? -27.594 -10.630 22.498 1.00 89.00 165 ARG A C 1
ATOM 1337 O O . ARG A 1 165 ? -28.282 -10.961 23.465 1.00 89.00 165 ARG A O 1
ATOM 1344 N N . GLU A 1 166 ? -26.857 -9.522 22.499 1.00 86.38 166 GLU A N 1
ATOM 1345 C CA . GLU A 1 166 ? -26.897 -8.556 23.596 1.00 86.38 166 GLU A CA 1
ATOM 1346 C C . GLU A 1 166 ? -28.277 -7.900 23.717 1.00 86.38 166 GLU A C 1
ATOM 1348 O O . GLU A 1 166 ? -28.798 -7.805 24.828 1.00 86.38 166 GLU A O 1
ATOM 1353 N N . ASN A 1 167 ? -28.888 -7.497 22.602 1.00 88.19 167 ASN A N 1
ATOM 1354 C CA . ASN A 1 167 ? -30.221 -6.899 22.585 1.00 88.19 167 ASN A CA 1
ATOM 1355 C C . ASN A 1 167 ? -31.267 -7.855 23.151 1.00 88.19 167 ASN A C 1
ATOM 1357 O O . ASN A 1 167 ? -32.032 -7.460 24.029 1.00 88.19 167 ASN A O 1
ATOM 1361 N N . LYS A 1 168 ? -31.245 -9.120 22.725 1.00 86.38 168 LYS A N 1
ATOM 1362 C CA . LYS A 1 168 ? -32.166 -10.140 23.232 1.00 86.38 168 LYS A CA 1
ATOM 1363 C C . LYS A 1 168 ? -31.995 -10.365 24.736 1.00 86.38 168 LYS A C 1
ATOM 1365 O O . LYS A 1 168 ? -32.967 -10.322 25.481 1.00 86.38 168 LYS A O 1
ATOM 1370 N N . ARG A 1 169 ? -30.749 -10.497 25.206 1.00 82.94 169 ARG A N 1
ATOM 1371 C CA . ARG A 1 169 ? -30.452 -10.619 26.643 1.00 82.94 169 ARG A CA 1
ATOM 1372 C C . ARG A 1 169 ? -30.922 -9.390 27.426 1.00 82.94 169 ARG A C 1
ATOM 1374 O O . ARG A 1 169 ? -31.394 -9.523 28.549 1.00 82.94 169 ARG A O 1
ATOM 1381 N N . ASN A 1 170 ? -30.766 -8.194 26.862 1.00 81.25 170 ASN A N 1
ATOM 1382 C CA . ASN A 1 170 ? -31.197 -6.956 27.506 1.00 81.25 170 ASN A CA 1
ATOM 1383 C C . ASN A 1 170 ? -32.725 -6.858 27.582 1.00 81.25 170 ASN A C 1
ATOM 1385 O O . ASN A 1 170 ? -33.224 -6.429 28.616 1.00 81.25 170 ASN A O 1
ATOM 1389 N N . GLN A 1 171 ? -33.449 -7.282 26.541 1.00 83.38 171 GLN A N 1
ATOM 1390 C CA . GLN A 1 171 ? -34.912 -7.381 26.565 1.00 83.38 171 GLN A CA 1
ATOM 1391 C C . GLN A 1 171 ? -35.375 -8.353 27.656 1.00 83.38 171 GLN A C 1
ATOM 1393 O O . GLN A 1 171 ? -36.155 -7.970 28.522 1.00 83.38 171 GLN A O 1
ATOM 1398 N N . GLU A 1 172 ? -34.802 -9.560 27.701 1.00 84.31 172 GLU A N 1
ATOM 1399 C CA . GLU A 1 172 ? -35.118 -10.557 28.733 1.00 84.31 172 GLU A CA 1
ATOM 1400 C C . GLU A 1 172 ? -34.796 -10.050 30.153 1.00 84.31 172 GLU A C 1
ATOM 1402 O O . GLU A 1 172 ? -35.546 -10.301 31.096 1.00 84.31 172 GLU A O 1
ATOM 1407 N N . LEU A 1 173 ? -33.692 -9.317 30.335 1.00 78.38 173 LEU A N 1
ATOM 1408 C CA . LEU A 1 173 ? -33.340 -8.692 31.617 1.00 78.38 173 LEU A CA 1
ATOM 1409 C C . LEU A 1 173 ? -34.307 -7.572 32.005 1.00 78.38 173 LEU A C 1
ATOM 1411 O O . LEU A 1 173 ? -34.640 -7.443 33.181 1.00 78.38 173 LEU A O 1
ATOM 1415 N N . GLN A 1 174 ? -34.746 -6.769 31.039 1.00 78.31 174 GLN A N 1
ATOM 1416 C CA . GLN A 1 174 ? -35.675 -5.669 31.267 1.00 78.31 174 GLN A CA 1
ATOM 1417 C C . GLN A 1 174 ? -37.066 -6.173 31.664 1.00 78.31 174 GLN A C 1
ATOM 1419 O O . GLN A 1 174 ? -37.689 -5.581 32.543 1.00 78.31 174 GLN A O 1
ATOM 1424 N N . GLU A 1 175 ? -37.522 -7.271 31.063 1.00 80.56 175 GLU A N 1
ATOM 1425 C CA . GLU A 1 175 ? -38.800 -7.908 31.393 1.00 80.56 175 GLU A CA 1
ATOM 1426 C C . GLU A 1 175 ? -38.759 -8.620 32.751 1.00 80.56 175 GLU A C 1
ATOM 1428 O O . GLU A 1 175 ? -39.699 -8.505 33.536 1.00 80.56 175 GLU A O 1
ATOM 1433 N N . ASN A 1 176 ? -37.664 -9.325 33.059 1.00 82.94 176 ASN A N 1
ATOM 1434 C CA . ASN A 1 176 ? -37.600 -10.175 34.250 1.00 82.94 176 ASN A CA 1
ATOM 1435 C C . ASN A 1 176 ? -37.061 -9.466 35.504 1.00 82.94 176 ASN A C 1
ATOM 1437 O O . ASN A 1 176 ? -37.387 -9.881 36.612 1.00 82.94 176 ASN A O 1
ATOM 1441 N N . ASN A 1 177 ? -36.200 -8.449 35.365 1.00 79.50 177 ASN A N 1
ATOM 1442 C CA . ASN A 1 177 ? -35.509 -7.804 36.492 1.00 79.50 177 ASN A CA 1
ATOM 1443 C C . ASN A 1 177 ? -35.208 -6.308 36.222 1.00 79.50 177 ASN A C 1
ATOM 1445 O O . ASN A 1 177 ? -34.055 -5.936 35.964 1.00 79.50 177 ASN A O 1
ATOM 1449 N N . PRO A 1 178 ? -36.209 -5.414 36.323 1.00 77.19 178 PRO A N 1
ATOM 1450 C CA . PRO A 1 178 ? -36.059 -3.999 35.965 1.00 77.19 178 PRO A CA 1
ATOM 1451 C C . PRO A 1 178 ? -35.076 -3.230 36.867 1.00 77.19 178 PRO A C 1
ATOM 1453 O O . PRO A 1 178 ? -34.377 -2.329 36.396 1.00 77.19 178 PRO A O 1
ATOM 1456 N N . ASP A 1 179 ? -34.935 -3.612 38.138 1.00 79.31 179 ASP A N 1
ATOM 1457 C CA . ASP A 1 179 ? -34.010 -2.949 39.069 1.00 79.31 179 ASP A CA 1
ATOM 1458 C C . ASP A 1 179 ? -32.540 -3.131 38.655 1.00 79.31 179 ASP A C 1
ATOM 1460 O O . ASP A 1 179 ? -31.744 -2.189 38.717 1.00 79.31 179 ASP A O 1
ATOM 1464 N N . LEU A 1 180 ? -32.186 -4.308 38.127 1.00 74.75 180 LEU A N 1
ATOM 1465 C CA . LEU A 1 180 ? -30.852 -4.605 37.593 1.00 74.75 180 LEU A CA 1
ATOM 1466 C C . LEU A 1 180 ? -30.512 -3.744 36.365 1.00 74.75 180 LEU A C 1
ATOM 1468 O O . LEU A 1 180 ? -29.351 -3.358 36.195 1.00 74.75 180 LEU A O 1
ATOM 1472 N N . MET A 1 181 ? -31.507 -3.371 35.552 1.00 75.62 181 MET A N 1
ATOM 1473 C CA . MET A 1 181 ? -31.312 -2.451 34.423 1.00 75.62 181 MET A CA 1
ATOM 1474 C C . MET A 1 181 ? -30.948 -1.039 34.892 1.00 75.62 181 MET A C 1
ATOM 1476 O O . MET A 1 181 ? -30.028 -0.431 34.344 1.00 75.62 181 MET A O 1
ATOM 1480 N N . THR A 1 182 ? -31.567 -0.538 35.965 1.00 77.44 182 THR A N 1
ATOM 1481 C CA . THR A 1 182 ? -31.225 0.794 36.498 1.00 77.44 182 THR A CA 1
ATOM 1482 C C . THR A 1 182 ? -29.801 0.860 37.064 1.00 77.44 182 THR A C 1
ATOM 1484 O O . THR A 1 182 ? -29.108 1.873 36.910 1.00 77.44 182 THR A O 1
ATOM 1487 N N . VAL A 1 183 ? -29.328 -0.225 37.688 1.00 82.31 183 VAL A N 1
ATOM 1488 C CA . VAL A 1 183 ? -27.947 -0.341 38.183 1.00 82.31 183 VAL A CA 1
ATOM 1489 C C . VAL A 1 183 ? -26.964 -0.413 37.015 1.00 82.31 183 VAL A C 1
ATOM 1491 O O . VAL A 1 183 ? -25.959 0.304 37.016 1.00 82.31 183 VAL A O 1
ATOM 1494 N N . ARG A 1 184 ? -27.274 -1.208 35.984 1.00 78.88 184 ARG A N 1
ATOM 1495 C CA . ARG A 1 184 ? -26.474 -1.288 34.754 1.00 78.88 184 ARG A CA 1
ATOM 1496 C C . ARG A 1 184 ? -26.340 0.077 34.079 1.00 78.88 184 ARG A C 1
ATOM 1498 O O . ARG A 1 184 ? -25.225 0.466 33.739 1.00 78.88 184 ARG A O 1
ATOM 1505 N N . ASP A 1 185 ? -27.428 0.829 33.945 1.00 82.69 185 ASP A N 1
ATOM 1506 C CA . ASP A 1 185 ? -27.408 2.162 33.332 1.00 82.69 185 ASP A CA 1
ATOM 1507 C C . ASP A 1 185 ? -26.556 3.154 34.125 1.00 82.69 185 ASP A C 1
ATOM 1509 O O . ASP A 1 185 ? -25.812 3.948 33.542 1.00 82.69 185 ASP A O 1
ATOM 1513 N N . LYS A 1 186 ? -26.606 3.101 35.462 1.00 86.44 186 LYS A N 1
ATOM 1514 C CA . LYS A 1 186 ? -25.722 3.913 36.314 1.00 86.44 186 LYS A CA 1
ATOM 1515 C C . LYS A 1 186 ? -24.249 3.561 36.095 1.00 86.44 186 LYS A C 1
ATOM 1517 O O . LYS A 1 186 ? -23.412 4.466 35.998 1.00 86.44 186 LYS A O 1
ATOM 1522 N N . ILE A 1 187 ? -23.927 2.273 35.982 1.00 85.31 187 ILE A N 1
ATOM 1523 C CA . ILE A 1 187 ? -22.563 1.806 35.701 1.00 85.31 187 ILE A CA 1
ATOM 1524 C C . ILE A 1 187 ? -22.119 2.255 34.302 1.00 85.31 187 ILE A C 1
ATOM 1526 O O . ILE A 1 187 ? -21.046 2.842 34.171 1.00 85.31 187 ILE A O 1
ATOM 1530 N N . LEU A 1 188 ? -22.953 2.078 33.273 1.00 84.69 188 LEU A N 1
ATOM 1531 C CA . LEU A 1 188 ? -22.655 2.505 31.900 1.00 84.69 188 LEU A CA 1
ATOM 1532 C C . LEU A 1 188 ? -22.423 4.016 31.801 1.00 84.69 188 LEU A C 1
ATOM 1534 O O . LEU A 1 188 ? -21.445 4.439 31.184 1.00 84.69 188 LEU A O 1
ATOM 1538 N N . ARG A 1 189 ? -23.245 4.839 32.466 1.00 86.56 189 ARG A N 1
ATOM 1539 C CA . ARG A 1 189 ? -23.023 6.297 32.543 1.00 86.56 189 ARG A CA 1
ATOM 1540 C C . ARG A 1 189 ? -21.689 6.638 33.201 1.00 86.56 189 ARG A C 1
ATOM 1542 O O . ARG A 1 189 ? -20.998 7.550 32.750 1.00 86.56 189 ARG A O 1
ATOM 1549 N N . SER A 1 190 ? -21.317 5.903 34.246 1.00 89.25 190 SER A N 1
ATOM 1550 C CA . SER A 1 190 ? -20.055 6.115 34.960 1.00 89.25 190 SER A CA 1
ATOM 1551 C C . SER A 1 190 ? -18.856 5.741 34.084 1.00 89.25 190 SER A C 1
ATOM 1553 O O . SER A 1 190 ? -17.913 6.522 33.973 1.00 89.25 190 SER A O 1
ATOM 1555 N N . ILE A 1 191 ? -18.926 4.610 33.377 1.00 86.06 191 ILE A N 1
ATOM 1556 C CA . ILE A 1 191 ? -17.907 4.185 32.406 1.00 86.06 191 ILE A CA 1
ATOM 1557 C C . ILE A 1 191 ? -17.788 5.201 31.264 1.00 86.06 191 ILE A C 1
ATOM 1559 O O . ILE A 1 191 ? -16.677 5.599 30.914 1.00 86.06 191 ILE A O 1
ATOM 1563 N N . PHE A 1 192 ? -18.908 5.677 30.715 1.00 84.75 192 PHE A N 1
ATOM 1564 C CA . PHE A 1 192 ? -18.908 6.678 29.647 1.00 84.75 192 PHE A CA 1
ATOM 1565 C C . PHE A 1 192 ? -18.275 8.000 30.100 1.00 84.75 192 PHE A C 1
ATOM 1567 O O . PHE A 1 192 ? -17.478 8.597 29.370 1.00 84.75 192 PHE A O 1
ATOM 1574 N N . LYS A 1 193 ? -18.564 8.432 31.334 1.00 86.38 193 LYS A N 1
ATOM 1575 C CA . LYS A 1 193 ? -17.939 9.609 31.948 1.00 86.38 193 LYS A CA 1
ATOM 1576 C C . LYS A 1 193 ? -16.424 9.429 32.074 1.00 86.38 193 LYS A C 1
ATOM 1578 O O . LYS A 1 193 ? -15.684 10.303 31.629 1.00 86.38 193 LYS A O 1
ATOM 1583 N N . ILE A 1 194 ? -15.970 8.287 32.597 1.00 88.38 194 ILE A N 1
ATOM 1584 C CA . ILE A 1 194 ? -14.540 7.959 32.720 1.00 88.38 194 ILE A CA 1
ATOM 1585 C C . ILE A 1 194 ? -13.868 7.941 31.342 1.00 88.38 194 ILE A C 1
ATOM 1587 O O . ILE A 1 194 ? -12.798 8.521 31.168 1.00 88.38 194 ILE A O 1
ATOM 1591 N N . HIS A 1 195 ? -14.494 7.322 30.339 1.00 87.94 195 HIS A N 1
ATOM 1592 C CA . HIS A 1 195 ? -13.948 7.255 28.985 1.00 87.94 195 HIS A CA 1
ATOM 1593 C C . HIS A 1 195 ? -13.834 8.642 28.339 1.00 87.94 195 HIS A C 1
ATOM 1595 O O . HIS A 1 195 ? -12.807 8.970 27.745 1.00 87.94 195 HIS A O 1
ATOM 1601 N N . THR A 1 196 ? -14.857 9.482 28.501 1.00 82.56 196 THR A N 1
ATOM 1602 C CA . THR A 1 196 ? -14.855 10.865 28.002 1.00 82.56 196 THR A CA 1
ATOM 1603 C C . THR A 1 196 ? -13.754 11.683 28.669 1.00 82.56 196 THR A C 1
ATOM 1605 O O . THR A 1 196 ? -12.983 12.352 27.984 1.00 82.56 196 THR A O 1
ATOM 1608 N N . GLN A 1 197 ? -13.618 11.576 29.993 1.00 82.81 197 GLN A N 1
ATOM 1609 C CA . GLN A 1 197 ? -12.541 12.229 30.739 1.00 82.81 197 GLN A CA 1
ATOM 1610 C C . GLN A 1 197 ? -11.163 11.747 30.280 1.00 82.81 197 GLN A C 1
ATOM 1612 O O . GLN A 1 197 ? -10.291 12.571 30.018 1.00 82.81 197 GLN A O 1
ATOM 1617 N N . LYS A 1 198 ? -10.978 10.433 30.097 1.00 84.12 198 LYS A N 1
ATOM 1618 C CA . LYS A 1 198 ? -9.739 9.862 29.556 1.00 84.12 198 LYS A CA 1
ATOM 1619 C C . LYS A 1 198 ? -9.409 10.457 28.186 1.00 84.12 198 LYS A C 1
ATOM 1621 O O . LYS A 1 198 ? -8.288 10.904 27.983 1.00 84.12 198 LYS A O 1
ATOM 1626 N N . LYS A 1 199 ? -10.380 10.509 27.269 1.00 82.50 199 LYS A N 1
ATOM 1627 C CA . LYS A 1 199 ? -10.193 11.057 25.917 1.00 82.50 199 LYS A CA 1
ATOM 1628 C C . LYS A 1 199 ? -9.835 12.545 25.943 1.00 82.50 199 LYS A C 1
ATOM 1630 O O . LYS A 1 199 ? -8.937 12.962 25.220 1.00 82.50 199 LYS A O 1
ATOM 1635 N N . LEU A 1 200 ? -10.488 13.328 26.804 1.00 78.06 200 LEU A N 1
ATOM 1636 C CA . LEU A 1 200 ? -10.161 14.741 27.011 1.00 78.06 200 LEU A CA 1
ATOM 1637 C C . LEU A 1 200 ? -8.732 14.914 27.527 1.00 78.06 200 LEU A C 1
ATOM 1639 O O . LEU A 1 200 ? -7.991 15.707 26.959 1.00 78.06 200 LEU A O 1
ATOM 1643 N N . ILE A 1 201 ? -8.325 14.142 28.538 1.00 82.69 201 ILE A N 1
ATOM 1644 C CA . ILE A 1 201 ? -6.959 14.175 29.076 1.00 82.69 201 ILE A CA 1
ATOM 1645 C C . ILE A 1 201 ? -5.945 13.791 27.993 1.00 82.69 201 ILE A C 1
ATOM 1647 O O . ILE A 1 201 ? -4.958 14.496 27.814 1.00 82.69 201 ILE A O 1
ATOM 1651 N N . THR A 1 202 ? -6.190 12.725 27.228 1.00 81.88 202 THR A N 1
ATOM 1652 C CA . THR A 1 202 ? -5.297 12.305 26.137 1.00 81.88 202 THR A CA 1
ATOM 1653 C C . THR A 1 202 ? -5.176 13.374 25.052 1.00 81.88 202 THR A C 1
ATOM 1655 O O . THR A 1 202 ? -4.067 13.664 24.616 1.00 81.88 202 THR A O 1
ATOM 1658 N N . ASN A 1 203 ? -6.283 14.002 24.649 1.00 73.69 203 ASN A N 1
ATOM 1659 C CA . ASN A 1 203 ? -6.260 15.092 23.672 1.00 73.69 203 ASN A CA 1
ATOM 1660 C C . ASN A 1 203 ? -5.543 16.334 24.216 1.00 73.69 203 ASN A C 1
ATOM 1662 O O . ASN A 1 203 ? -4.802 16.985 23.483 1.00 73.69 203 ASN A O 1
ATOM 1666 N N . LEU A 1 204 ? -5.740 16.650 25.498 1.00 73.69 204 LEU A N 1
ATOM 1667 C CA . LEU A 1 204 ? -5.069 17.755 26.173 1.00 73.69 204 LEU A CA 1
ATOM 1668 C C . LEU A 1 204 ? -3.552 17.518 26.211 1.00 73.69 204 LEU A C 1
ATOM 1670 O O . LEU A 1 204 ? -2.792 18.403 25.831 1.00 73.69 204 LEU A O 1
ATOM 1674 N N . ILE A 1 205 ? -3.119 16.309 26.587 1.00 76.25 205 ILE A N 1
ATOM 1675 C CA . ILE A 1 205 ? -1.711 15.892 26.549 1.00 76.25 205 ILE A CA 1
ATOM 1676 C C . ILE A 1 205 ? -1.179 15.963 25.118 1.00 76.25 205 ILE A C 1
ATOM 1678 O O . ILE A 1 205 ? -0.139 16.567 24.902 1.00 76.25 205 ILE A O 1
ATOM 1682 N N . GLY A 1 206 ? -1.898 15.425 24.130 1.00 78.38 206 GLY A N 1
ATOM 1683 C CA . GLY A 1 206 ? -1.491 15.485 22.724 1.00 78.38 206 GLY A CA 1
ATOM 1684 C C . GLY A 1 206 ? -1.310 16.920 22.221 1.00 78.38 206 GLY A C 1
ATOM 1685 O O . GLY A 1 206 ? -0.307 17.227 21.583 1.00 78.38 206 GLY A O 1
ATOM 1686 N N . SER A 1 207 ? -2.227 17.826 22.573 1.00 73.69 207 SER A N 1
ATOM 1687 C CA . SER A 1 207 ? -2.127 19.252 22.240 1.00 73.69 207 SER A CA 1
ATOM 1688 C C . SER A 1 207 ? -0.958 19.937 22.955 1.00 73.69 207 SER A C 1
ATOM 1690 O O . SER A 1 207 ? -0.240 20.720 22.332 1.00 73.69 207 SER A O 1
ATOM 1692 N N . MET A 1 208 ? -0.721 19.621 24.231 1.00 75.62 208 MET A N 1
ATOM 1693 C CA . MET A 1 208 ? 0.447 20.111 24.967 1.00 75.62 208 MET A CA 1
ATOM 1694 C C . MET A 1 208 ? 1.755 19.597 24.360 1.00 75.62 208 MET A C 1
ATOM 1696 O O . MET A 1 208 ? 2.660 20.390 24.134 1.00 75.62 208 MET A O 1
ATOM 1700 N N . CYS A 1 209 ? 1.845 18.305 24.039 1.00 71.62 209 CYS A N 1
ATOM 1701 C CA . CYS A 1 209 ? 3.002 17.700 23.383 1.00 71.62 209 CYS A CA 1
ATOM 1702 C C . CYS A 1 209 ? 3.267 18.333 22.015 1.00 71.62 209 CYS A C 1
ATOM 1704 O O . CYS A 1 209 ? 4.408 18.665 21.724 1.00 71.62 209 CYS A O 1
ATOM 1706 N N . HIS A 1 210 ? 2.230 18.577 21.211 1.00 76.06 210 HIS A N 1
ATOM 1707 C CA . HIS A 1 210 ? 2.358 19.282 19.935 1.00 76.06 210 HIS A CA 1
ATOM 1708 C C . HIS A 1 210 ? 2.853 20.729 20.122 1.00 76.06 210 HIS A C 1
ATOM 1710 O O . HIS A 1 210 ? 3.718 21.196 19.387 1.00 76.06 210 HIS A O 1
ATOM 1716 N N . LYS A 1 211 ? 2.355 21.455 21.135 1.00 65.81 211 LYS A N 1
ATOM 1717 C CA . LYS A 1 211 ? 2.861 22.802 21.463 1.00 65.81 211 LYS A CA 1
ATOM 1718 C C . LYS A 1 211 ? 4.312 22.785 21.955 1.00 65.81 211 LYS A C 1
ATOM 1720 O O . LYS A 1 211 ? 5.065 23.680 21.597 1.00 65.81 211 LYS A O 1
ATOM 1725 N N . LEU A 1 212 ? 4.701 21.774 22.731 1.00 62.56 212 LEU A N 1
ATOM 1726 C CA . LEU A 1 212 ? 6.079 21.566 23.190 1.00 62.56 212 LEU A CA 1
ATOM 1727 C C . LEU A 1 212 ? 7.016 21.177 22.037 1.00 62.56 212 LEU A C 1
ATOM 1729 O O . LEU A 1 212 ? 8.161 21.609 22.022 1.00 62.56 212 LEU A O 1
ATOM 1733 N N . GLN A 1 213 ? 6.534 20.420 21.046 1.00 67.62 213 GLN A N 1
ATOM 1734 C CA . GLN A 1 213 ? 7.287 20.112 19.823 1.00 67.62 213 GLN A CA 1
ATOM 1735 C C . GLN A 1 213 ? 7.554 21.361 18.973 1.00 67.62 213 GLN A C 1
ATOM 1737 O O . GLN A 1 213 ? 8.627 21.475 18.389 1.00 67.62 213 GLN A O 1
ATOM 1742 N N . ASN A 1 214 ? 6.613 22.309 18.941 1.00 70.19 214 ASN A N 1
ATOM 1743 C CA . ASN A 1 214 ? 6.764 23.568 18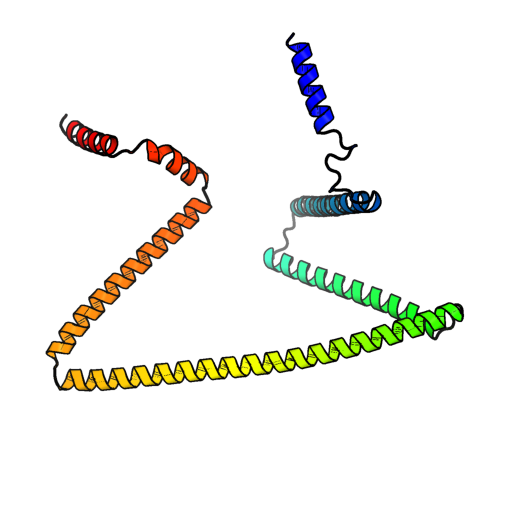.205 1.00 70.19 214 ASN A CA 1
ATOM 1744 C C . ASN A 1 214 ? 7.586 24.631 18.957 1.00 70.19 214 ASN A C 1
ATOM 1746 O O . ASN A 1 214 ? 8.019 25.598 18.339 1.00 70.19 214 ASN A O 1
ATOM 1750 N N . HIS A 1 215 ? 7.805 24.453 20.264 1.00 65.94 215 HIS A N 1
ATOM 1751 C CA . HIS A 1 215 ? 8.599 25.340 21.120 1.00 65.94 215 HIS A CA 1
ATOM 1752 C C . HIS A 1 215 ? 9.563 24.524 22.001 1.00 65.94 215 HIS A C 1
ATOM 1754 O O . HIS A 1 215 ? 9.351 24.411 23.216 1.00 65.94 215 HIS A O 1
ATOM 1760 N N . PRO A 1 216 ? 10.624 23.938 21.413 1.00 65.81 216 PRO A N 1
ATOM 1761 C CA . PRO A 1 216 ? 11.574 23.081 22.129 1.00 65.81 216 PRO A CA 1
ATOM 1762 C C . PRO A 1 216 ? 12.309 23.815 23.263 1.00 65.81 216 PRO A C 1
ATOM 1764 O O . PRO A 1 216 ? 12.664 23.199 24.267 1.00 65.81 216 PRO A O 1
ATOM 1767 N N . GLU A 1 217 ? 12.434 25.143 23.172 1.00 65.62 217 GLU A N 1
ATOM 1768 C CA . GLU A 1 217 ? 12.961 25.996 24.244 1.00 65.62 217 GLU A CA 1
ATOM 1769 C C . GLU A 1 217 ? 12.197 25.874 25.579 1.00 65.62 217 GLU A C 1
ATOM 1771 O O . GLU A 1 217 ? 12.795 26.029 26.645 1.00 65.62 217 GLU A O 1
ATOM 1776 N N . LEU A 1 218 ? 10.898 25.543 25.555 1.00 59.78 218 LEU A N 1
ATOM 1777 C CA . LEU A 1 218 ? 10.088 25.351 26.765 1.00 59.78 218 LEU A CA 1
ATOM 1778 C C . LEU A 1 218 ? 10.392 24.020 27.467 1.00 59.78 218 LEU A C 1
ATOM 1780 O O . LEU A 1 218 ? 10.278 23.938 28.690 1.00 59.78 218 LEU A O 1
ATOM 1784 N N . VAL A 1 219 ? 10.794 22.990 26.714 1.00 63.41 219 VAL A N 1
ATOM 1785 C CA . VAL A 1 219 ? 11.220 21.694 27.269 1.00 63.41 219 VAL A CA 1
ATOM 1786 C C . VAL A 1 219 ? 12.568 21.850 27.972 1.00 63.41 219 VAL A C 1
ATOM 1788 O O . VAL A 1 219 ? 12.727 21.372 29.096 1.00 63.41 219 VAL A O 1
ATOM 1791 N N . ASP A 1 220 ? 13.497 22.591 27.365 1.00 62.72 220 ASP A N 1
ATOM 1792 C CA . ASP A 1 220 ? 14.796 22.912 27.969 1.00 62.72 220 ASP A CA 1
ATOM 1793 C C . ASP A 1 220 ? 14.657 23.804 29.209 1.00 62.72 220 ASP A C 1
ATOM 1795 O O . ASP A 1 220 ? 15.374 23.618 30.196 1.00 62.72 220 ASP A O 1
ATOM 1799 N N . LEU A 1 221 ? 13.708 24.747 29.202 1.00 60.19 221 LEU A N 1
ATOM 1800 C CA . LEU A 1 221 ? 13.377 25.559 30.373 1.00 60.19 221 LEU A CA 1
ATOM 1801 C C . LEU A 1 221 ? 12.799 24.689 31.505 1.00 60.19 221 LEU A C 1
ATOM 1803 O O . LEU A 1 221 ? 13.247 24.786 32.644 1.00 60.19 221 LEU A O 1
ATOM 1807 N N . LEU A 1 222 ? 11.859 23.788 31.203 1.00 60.28 222 LEU A N 1
ATOM 1808 C CA . LEU A 1 222 ? 11.299 22.842 32.179 1.00 60.28 222 LEU A CA 1
ATOM 1809 C C . LEU A 1 222 ? 12.363 21.905 32.761 1.00 60.28 222 LEU A C 1
ATOM 1811 O O . LEU A 1 222 ? 12.369 21.670 33.969 1.00 60.28 222 LEU A O 1
ATOM 1815 N N . ALA A 1 223 ? 13.277 21.399 31.932 1.00 61.84 223 ALA A N 1
ATOM 1816 C CA . ALA A 1 223 ? 14.385 20.564 32.385 1.00 61.84 223 ALA A CA 1
ATOM 1817 C C . ALA A 1 223 ? 15.325 21.331 33.329 1.00 61.84 223 ALA A C 1
ATOM 1819 O O . ALA A 1 223 ? 15.697 20.800 34.372 1.00 61.84 223 ALA A O 1
ATOM 1820 N N . LYS A 1 224 ? 15.637 22.598 33.018 1.00 63.25 224 LYS A N 1
ATOM 1821 C CA . LYS A 1 224 ? 16.460 23.473 33.874 1.00 63.25 224 LYS A CA 1
ATOM 1822 C C . LYS A 1 224 ? 15.769 23.881 35.179 1.00 63.25 224 LYS A C 1
ATOM 1824 O O . LYS A 1 224 ? 16.443 24.075 36.183 1.00 63.25 224 LYS A O 1
ATOM 1829 N N . HIS A 1 225 ? 14.442 24.008 35.184 1.00 58.69 225 HIS A N 1
ATOM 1830 C CA . HIS A 1 225 ? 13.670 24.401 36.369 1.00 58.69 225 HIS A CA 1
ATOM 1831 C C . HIS A 1 225 ? 13.192 23.218 37.230 1.00 58.69 225 HIS A C 1
ATOM 1833 O O . HIS A 1 225 ? 12.756 23.436 38.360 1.00 58.69 225 HIS A O 1
ATOM 1839 N N . LYS A 1 226 ? 13.296 21.971 36.747 1.00 56.53 226 LYS A N 1
ATOM 1840 C CA . LYS A 1 226 ? 12.929 20.759 37.500 1.00 56.53 226 LYS A CA 1
ATOM 1841 C C . LYS A 1 226 ? 13.719 20.616 38.805 1.00 56.53 226 LYS A C 1
ATOM 1843 O O . LYS A 1 226 ? 13.144 20.212 39.809 1.00 56.53 226 LYS A O 1
ATOM 1848 N N . ASP A 1 227 ? 14.997 20.984 38.795 1.00 56.56 227 ASP A N 1
ATOM 1849 C CA . ASP A 1 227 ? 15.864 20.902 39.978 1.00 56.56 227 ASP A CA 1
ATOM 1850 C C . ASP A 1 227 ? 15.663 22.084 40.946 1.00 56.56 227 ASP A C 1
ATOM 1852 O O . ASP A 1 227 ? 16.082 22.021 42.099 1.00 56.56 227 ASP A O 1
ATOM 1856 N N . VAL A 1 228 ? 14.987 23.151 40.499 1.00 58.09 228 VAL A N 1
ATOM 1857 C CA . VAL A 1 228 ? 14.700 24.359 41.295 1.00 58.09 228 VAL A CA 1
ATOM 1858 C C . VAL A 1 228 ? 13.430 24.197 42.139 1.00 58.09 228 VAL A C 1
ATOM 1860 O O . VAL A 1 228 ? 13.272 24.870 43.151 1.00 58.09 228 VAL A O 1
ATOM 1863 N N . ILE A 1 229 ? 12.516 23.301 41.753 1.00 55.59 229 ILE A N 1
ATOM 1864 C CA . ILE A 1 229 ? 11.263 23.056 42.477 1.00 55.59 229 ILE A CA 1
ATOM 1865 C C . ILE A 1 229 ? 11.367 21.710 43.201 1.00 55.59 229 ILE A C 1
ATOM 1867 O O . ILE A 1 229 ? 10.814 20.698 42.768 1.00 55.59 229 ILE A O 1
ATOM 1871 N N . ASN A 1 230 ? 12.099 21.693 44.314 1.00 61.19 230 ASN A N 1
ATOM 1872 C CA . ASN A 1 230 ? 12.066 20.574 45.253 1.00 61.19 230 ASN A CA 1
ATOM 1873 C C . ASN A 1 230 ? 10.887 20.735 46.242 1.00 61.19 230 ASN A C 1
ATOM 1875 O O . ASN A 1 230 ? 10.227 21.777 46.297 1.00 61.19 230 ASN A O 1
ATOM 1879 N N . LEU A 1 231 ? 10.583 19.681 47.007 1.00 56.59 231 LEU A N 1
ATOM 1880 C CA . LEU A 1 231 ? 9.458 19.673 47.954 1.00 56.59 231 LEU A CA 1
ATOM 1881 C C . LEU A 1 231 ? 9.567 20.817 48.984 1.00 56.59 231 LEU A C 1
ATOM 1883 O O . LEU A 1 231 ? 8.552 21.387 49.371 1.00 56.59 231 LEU A O 1
ATOM 1887 N N . GLU A 1 232 ? 10.791 21.180 49.374 1.00 57.06 232 GLU A N 1
ATOM 1888 C CA . GLU A 1 232 ? 11.085 22.282 50.299 1.00 57.06 232 GLU A CA 1
ATOM 1889 C C . GLU A 1 232 ? 10.735 23.646 49.688 1.00 57.06 232 GLU A C 1
ATOM 1891 O O . GLU A 1 232 ? 10.042 24.436 50.327 1.00 57.06 232 GLU A O 1
ATOM 1896 N N . SER A 1 233 ? 11.080 23.891 48.421 1.00 60.34 233 SER A N 1
ATOM 1897 C CA . SER A 1 233 ? 10.700 25.109 47.696 1.00 60.34 233 SER A CA 1
ATOM 1898 C C . SER A 1 233 ? 9.189 25.216 47.469 1.00 60.34 233 SER A C 1
ATOM 1900 O O . SER A 1 233 ? 8.641 26.316 47.509 1.00 60.34 233 SER A O 1
ATOM 1902 N N . ILE A 1 234 ? 8.482 24.095 47.275 1.00 60.38 234 ILE A N 1
ATOM 1903 C CA . ILE A 1 234 ? 7.010 24.096 47.198 1.00 60.38 234 ILE A CA 1
ATOM 1904 C C . ILE A 1 234 ? 6.409 24.492 48.552 1.00 60.38 234 ILE A C 1
ATOM 1906 O O . ILE A 1 234 ? 5.510 25.333 48.587 1.00 60.38 234 ILE A O 1
ATOM 1910 N N . VAL A 1 235 ? 6.925 23.935 49.655 1.00 64.25 235 VAL A N 1
ATOM 1911 C CA . VAL A 1 235 ? 6.473 24.245 51.021 1.00 64.25 235 VAL A CA 1
ATOM 1912 C C . VAL A 1 235 ? 6.712 25.722 51.363 1.00 64.25 235 VAL A C 1
ATOM 1914 O O . VAL A 1 235 ? 5.778 26.387 51.827 1.00 64.25 235 VAL A O 1
ATOM 1917 N N . GLU A 1 236 ? 7.890 26.271 51.051 1.00 62.69 236 GLU A N 1
ATOM 1918 C CA . GLU A 1 236 ? 8.207 27.697 51.239 1.00 62.69 236 GLU A CA 1
ATOM 1919 C C . GLU A 1 236 ? 7.320 28.623 50.393 1.00 62.69 236 GLU A C 1
ATOM 1921 O O . GLU A 1 236 ? 6.819 29.631 50.899 1.00 62.69 236 GLU A O 1
ATOM 1926 N N . MET A 1 237 ? 7.048 28.277 49.129 1.00 62.38 237 MET A N 1
ATOM 1927 C CA . MET A 1 237 ? 6.140 29.062 48.280 1.00 62.38 237 MET A CA 1
ATOM 1928 C C . MET A 1 237 ? 4.702 29.064 48.810 1.00 62.38 237 MET A C 1
ATOM 1930 O O . MET A 1 237 ? 4.021 30.087 48.715 1.00 62.38 237 MET A O 1
ATOM 1934 N N . THR A 1 238 ? 4.229 27.959 49.395 1.00 59.75 238 THR A N 1
ATOM 1935 C CA . THR A 1 238 ? 2.912 27.927 50.055 1.00 59.75 238 THR A CA 1
ATOM 1936 C C . THR A 1 238 ? 2.869 28.724 51.358 1.00 59.75 238 THR A C 1
ATOM 1938 O O . THR A 1 238 ? 1.865 29.389 51.602 1.00 59.75 238 THR A O 1
ATOM 1941 N N . HIS A 1 239 ? 3.936 28.721 52.165 1.00 55.75 239 HIS A N 1
ATOM 1942 C CA . HIS A 1 239 ? 3.999 29.516 53.401 1.00 55.75 239 HIS A CA 1
ATOM 1943 C C . HIS A 1 239 ? 4.107 31.024 53.132 1.00 55.75 239 HIS A C 1
ATOM 1945 O O . HIS A 1 239 ? 3.450 31.822 53.801 1.00 55.75 239 HIS A O 1
ATOM 1951 N N . ASN A 1 240 ? 4.863 31.439 52.113 1.00 55.50 240 ASN A N 1
ATOM 1952 C CA . ASN A 1 240 ? 5.007 32.859 51.777 1.00 55.50 240 ASN A CA 1
ATOM 1953 C C . ASN A 1 240 ? 3.729 33.477 51.195 1.00 55.50 240 ASN A C 1
ATOM 1955 O O . ASN A 1 240 ? 3.504 34.677 51.358 1.00 55.50 240 ASN A O 1
ATOM 1959 N N . LYS A 1 241 ? 2.863 32.664 50.576 1.00 52.19 241 LYS A N 1
ATOM 1960 C CA . LYS A 1 241 ? 1.560 33.108 50.062 1.00 52.19 241 LYS A CA 1
ATOM 1961 C C . LYS A 1 241 ? 0.547 33.370 51.181 1.00 52.19 241 LYS A C 1
ATOM 1963 O O . LYS A 1 241 ? -0.200 34.333 51.099 1.00 52.19 241 LYS A O 1
ATOM 1968 N N . SER A 1 242 ? 0.576 32.591 52.267 1.00 47.31 242 SER A N 1
ATOM 1969 C CA . SER A 1 242 ? -0.246 32.871 53.458 1.00 47.31 242 SER A CA 1
ATOM 1970 C C . SER A 1 242 ? 0.202 34.113 54.240 1.00 47.31 242 SER A C 1
ATOM 1972 O O . SER A 1 242 ? -0.615 34.749 54.900 1.00 47.31 242 SER A O 1
ATOM 1974 N N . SER A 1 243 ? 1.480 34.491 54.150 1.00 50.81 243 SER A N 1
ATOM 1975 C CA . SER A 1 243 ? 2.029 35.665 54.846 1.00 50.81 243 SER A CA 1
ATOM 1976 C C . SER A 1 243 ? 1.779 36.986 54.112 1.00 50.81 243 SER A C 1
ATOM 1978 O O . SER A 1 243 ? 1.811 38.041 54.737 1.00 50.81 243 SER A O 1
ATOM 1980 N N . THR A 1 244 ? 1.537 36.948 52.797 1.00 48.34 244 THR A N 1
ATOM 1981 C CA . THR A 1 244 ? 1.288 38.151 51.978 1.00 48.34 244 THR A CA 1
ATOM 1982 C C . THR A 1 244 ? -0.181 38.569 51.929 1.00 48.34 244 THR A C 1
ATOM 1984 O O . THR A 1 244 ? -0.450 39.733 51.664 1.00 48.34 244 THR A O 1
ATOM 1987 N N . ASP A 1 245 ? -1.113 37.682 52.288 1.00 46.25 245 ASP A N 1
ATOM 1988 C CA . ASP A 1 245 ? -2.539 38.015 52.445 1.00 46.25 245 ASP A CA 1
ATOM 1989 C C . ASP A 1 245 ? -2.886 38.549 53.860 1.00 46.25 245 ASP A C 1
ATOM 1991 O O . ASP A 1 245 ? -4.057 38.727 54.193 1.00 46.25 245 ASP A O 1
ATOM 1995 N N . SER A 1 246 ? -1.877 38.805 54.709 1.00 44.88 246 SER A N 1
ATOM 1996 C CA . SER A 1 246 ? -2.029 39.272 56.103 1.00 44.88 246 SER A CA 1
ATOM 1997 C C . SER A 1 246 ? -1.398 40.651 56.384 1.00 44.88 246 SER A C 1
ATOM 1999 O O . SER A 1 246 ? -1.067 40.950 57.533 1.00 44.88 246 SER A O 1
ATOM 2001 N N . SER A 1 247 ? -1.177 41.495 55.372 1.00 35.28 247 SER A N 1
ATOM 2002 C CA . SER A 1 247 ? -0.691 42.881 55.531 1.00 35.28 247 SER A CA 1
ATOM 2003 C C . SER A 1 247 ? -1.478 43.853 54.667 1.00 35.28 247 SER A C 1
ATOM 2005 O O . SER A 1 247 ? -1.769 43.493 53.507 1.00 35.28 247 SER A O 1
#

Sequence (247 aa):
MDKLDQALTKLEYAIDHFPLGASSPENYKSYEEQIADVRNSLKWINAREITLRALIDSNSTEDLPEGDLNQALDELNERTSNLLINKNTLQLGYHSKAIQDVVYGGAGTEEVQLRMKACLNKLFVKNDELAMQYEKKKELMKKEYELQLECHKAIYDHQEFLKERENKRNQELQENNPDLMTVRDKILRSIFKIHTQKKLITNLIGSMCHKLQNHPELVDLLAKHKDVINLESIVEMTHNKSSTDSS

Foldseek 3Di:
DVVVVVVVVVVVVCVVPPPDDDPDPVPPDDPVRVVVVVVVVVVVVVVVVVVVVVVVVVVVDPDDPPDDPVVVVVVVVVVVVVVVVVVVVVVVVVVVVVLCCQQPVVPHDPVVNVVSVVVVVVVVVVVVVVVVVVVVVVVVVVVVVVVVVVVVVVVVVVVVVVVVVVVVVVVVCCVPPVPVVVVVVVVVVVVVVVVVVVVVVVVVVVVVVVVCVVPVVVVVVCVVCVVVDDPVNVVVVVVVVVVVVPD